Protein AF-A0A9P8L107-F1 (afdb_monomer)

Structure (mmCIF, N/CA/C/O backbone):
data_AF-A0A9P8L107-F1
#
_entry.id   AF-A0A9P8L107-F1
#
loop_
_atom_site.group_PDB
_atom_site.id
_atom_site.type_symbol
_atom_site.label_atom_id
_atom_site.label_alt_id
_atom_site.label_comp_id
_atom_site.label_asym_id
_atom_site.label_entity_id
_atom_site.label_seq_id
_atom_site.pdbx_PDB_ins_code
_atom_site.Cartn_x
_atom_site.Cartn_y
_atom_site.Cartn_z
_atom_site.occupancy
_atom_site.B_iso_or_equiv
_atom_site.auth_seq_id
_atom_site.auth_comp_id
_atom_site.auth_asym_id
_atom_site.auth_atom_id
_atom_site.pdbx_PDB_model_num
ATOM 1 N N . MET A 1 1 ? -15.811 17.823 -4.020 1.00 63.78 1 MET A N 1
ATOM 2 C CA . MET A 1 1 ? -15.691 16.560 -4.788 1.00 63.78 1 MET A CA 1
ATOM 3 C C . MET A 1 1 ? -14.221 16.225 -4.965 1.00 63.78 1 MET A C 1
ATOM 5 O O . MET A 1 1 ? -13.494 17.042 -5.523 1.00 63.78 1 MET A O 1
ATOM 9 N N . LEU A 1 2 ? -13.784 15.058 -4.490 1.00 73.81 2 LEU A N 1
ATOM 10 C CA . LEU A 1 2 ? -12.400 14.607 -4.628 1.00 73.81 2 LEU A CA 1
ATOM 11 C C . LEU A 1 2 ? -12.102 14.307 -6.104 1.00 73.81 2 LEU A C 1
ATOM 13 O O . LEU A 1 2 ? -12.744 13.453 -6.713 1.00 73.81 2 LEU A O 1
ATOM 17 N N . LYS A 1 3 ? -11.160 15.034 -6.712 1.00 85.94 3 LYS A N 1
ATOM 18 C CA . LYS A 1 3 ? -10.782 14.804 -8.112 1.00 85.94 3 LYS A CA 1
ATOM 19 C C . LYS A 1 3 ? -9.874 13.577 -8.183 1.00 85.94 3 LYS A C 1
ATOM 21 O O . LYS A 1 3 ? -8.670 13.696 -7.974 1.00 85.94 3 LYS A O 1
ATOM 26 N N . THR A 1 4 ? -10.424 12.421 -8.556 1.00 87.94 4 THR A N 1
ATOM 27 C CA . THR A 1 4 ? -9.682 11.148 -8.683 1.00 87.94 4 THR A CA 1
ATOM 28 C C . THR A 1 4 ? -8.417 11.276 -9.540 1.00 87.94 4 THR A C 1
ATOM 30 O O . THR A 1 4 ? -7.406 10.651 -9.249 1.00 87.94 4 THR A O 1
ATOM 33 N N . LYS A 1 5 ? -8.428 12.146 -10.563 1.00 89.31 5 LYS A N 1
ATOM 34 C CA . LYS A 1 5 ? -7.249 12.430 -11.402 1.00 89.31 5 LYS A CA 1
ATOM 35 C C . LYS A 1 5 ? -6.078 13.024 -10.611 1.00 89.31 5 LYS A C 1
ATOM 37 O O . LYS A 1 5 ? -4.943 12.611 -10.824 1.00 89.31 5 LYS A O 1
ATOM 42 N N . ASN A 1 6 ? -6.350 13.967 -9.708 1.00 90.00 6 ASN A N 1
ATOM 43 C CA . ASN A 1 6 ? -5.316 14.587 -8.879 1.00 90.00 6 ASN A CA 1
ATOM 44 C C . ASN A 1 6 ? -4.773 13.578 -7.869 1.00 90.00 6 ASN A C 1
ATOM 46 O O . ASN A 1 6 ? -3.565 13.499 -7.681 1.00 90.00 6 ASN A O 1
ATOM 50 N N . LEU A 1 7 ? -5.663 12.765 -7.295 1.00 92.31 7 LEU A N 1
ATOM 51 C CA . LEU A 1 7 ? -5.289 11.728 -6.344 1.00 92.31 7 LEU A CA 1
ATOM 52 C C . LEU A 1 7 ? -4.393 10.667 -6.990 1.00 92.31 7 LEU A C 1
ATOM 54 O O . LEU A 1 7 ? -3.322 10.385 -6.473 1.00 92.31 7 LEU A O 1
ATOM 58 N N . ASN A 1 8 ? -4.770 10.146 -8.161 1.00 93.69 8 ASN A N 1
ATOM 59 C CA . ASN A 1 8 ? -3.932 9.200 -8.900 1.00 93.69 8 ASN A CA 1
ATOM 60 C C . ASN A 1 8 ? -2.570 9.814 -9.246 1.00 93.69 8 ASN A C 1
ATOM 62 O O . ASN A 1 8 ? -1.551 9.181 -8.998 1.00 93.69 8 ASN A O 1
ATOM 66 N N . LYS A 1 9 ? -2.536 11.062 -9.744 1.00 93.19 9 LYS A N 1
ATOM 67 C CA . LYS A 1 9 ? -1.278 11.766 -10.047 1.00 93.19 9 LYS A CA 1
ATOM 68 C C . LYS A 1 9 ? -0.378 11.862 -8.816 1.00 93.19 9 LYS A C 1
ATOM 70 O O . LYS A 1 9 ? 0.821 11.625 -8.920 1.00 93.19 9 LYS A O 1
ATOM 75 N N . LEU A 1 10 ? -0.954 12.191 -7.667 1.00 93.44 10 LEU A N 1
ATOM 76 C CA . LEU A 1 10 ? -0.215 12.309 -6.421 1.00 93.44 10 LEU A CA 1
ATOM 77 C C . LEU A 1 10 ? 0.311 10.964 -5.925 1.00 93.44 10 LEU A C 1
ATOM 79 O O . LEU A 1 10 ? 1.471 10.857 -5.533 1.00 93.44 10 LEU A O 1
ATOM 83 N N . LEU A 1 11 ? -0.519 9.925 -5.982 1.00 95.25 11 LEU A N 1
ATOM 84 C CA . LEU A 1 11 ? -0.097 8.573 -5.647 1.00 95.25 11 LEU A CA 1
ATOM 85 C C . LEU A 1 11 ? 1.048 8.124 -6.566 1.00 95.25 11 LEU A C 1
ATOM 87 O O . LEU A 1 11 ? 2.019 7.554 -6.080 1.00 95.25 11 LEU A O 1
ATOM 91 N N . SER A 1 12 ? 0.988 8.428 -7.869 1.00 94.94 12 SER A N 1
ATOM 92 C CA . SER A 1 12 ? 2.088 8.169 -8.812 1.00 94.94 12 SER A CA 1
ATOM 93 C C . SER A 1 12 ? 3.368 8.916 -8.437 1.00 94.94 12 SER A C 1
ATOM 95 O O . SER A 1 12 ? 4.449 8.341 -8.518 1.00 94.94 12 SER A O 1
ATOM 97 N N . GLN A 1 13 ? 3.267 10.172 -7.993 1.00 94.38 13 GLN A N 1
ATOM 98 C CA . GLN A 1 13 ? 4.424 10.973 -7.571 1.00 94.38 13 GLN A CA 1
ATOM 99 C C . GLN A 1 13 ? 5.110 10.439 -6.308 1.00 94.38 13 GLN A C 1
ATOM 101 O O . GLN A 1 13 ? 6.291 10.698 -6.116 1.00 94.38 13 GLN A O 1
ATOM 106 N N . ASN A 1 14 ? 4.389 9.684 -5.476 1.00 91.38 14 ASN A N 1
ATOM 107 C CA . ASN A 1 14 ? 4.922 9.063 -4.262 1.00 91.38 14 ASN A CA 1
ATOM 108 C C . ASN A 1 14 ? 5.386 7.612 -4.481 1.00 91.38 14 ASN A C 1
ATOM 110 O O . ASN A 1 14 ? 5.703 6.912 -3.522 1.00 91.38 14 ASN A O 1
ATOM 114 N N . THR A 1 15 ? 5.435 7.142 -5.732 1.00 93.69 15 THR A N 1
ATOM 115 C CA . THR A 1 15 ? 6.095 5.867 -6.046 1.00 93.69 15 THR A CA 1
ATOM 116 C C . THR A 1 15 ? 7.603 6.055 -6.135 1.00 93.69 15 THR A C 1
ATOM 118 O O . THR A 1 15 ? 8.102 7.094 -6.566 1.00 93.69 15 THR A O 1
ATOM 121 N N . SER A 1 16 ? 8.344 5.046 -5.697 1.00 92.81 16 SER A N 1
ATOM 122 C CA . SER A 1 16 ? 9.807 5.050 -5.675 1.00 92.81 16 SER A CA 1
ATOM 123 C C . SER A 1 16 ? 10.331 3.635 -5.913 1.00 92.81 16 SER A C 1
ATOM 125 O O . SER A 1 16 ? 9.554 2.685 -5.999 1.00 92.81 16 SER A O 1
ATOM 127 N N . SER A 1 17 ? 11.652 3.449 -5.967 1.00 91.12 17 SER A N 1
ATOM 128 C CA . SER A 1 17 ? 12.258 2.107 -6.011 1.00 91.12 17 SER A CA 1
ATOM 129 C C . SER A 1 17 ? 11.842 1.215 -4.832 1.00 91.12 17 SER A C 1
ATOM 131 O O . SER A 1 17 ? 11.889 -0.007 -4.945 1.00 91.12 17 SER A O 1
ATOM 133 N N . HIS A 1 18 ? 11.414 1.813 -3.715 1.00 91.38 18 HIS A N 1
ATOM 134 C CA . HIS A 1 18 ? 10.934 1.111 -2.522 1.00 91.38 18 HIS A CA 1
ATOM 135 C C . HIS A 1 18 ? 9.405 0.998 -2.461 1.00 91.38 18 HIS A C 1
ATOM 137 O O . HIS A 1 18 ? 8.889 0.205 -1.679 1.00 91.38 18 HIS A O 1
ATOM 143 N N . VAL A 1 19 ? 8.679 1.753 -3.291 1.00 94.44 19 VAL A N 1
ATOM 144 C CA . VAL A 1 19 ? 7.211 1.789 -3.332 1.00 94.44 19 VAL A CA 1
ATOM 145 C C . VAL A 1 19 ? 6.751 1.616 -4.769 1.00 94.44 19 VAL A C 1
ATOM 147 O O . VAL A 1 19 ? 6.622 2.573 -5.530 1.00 94.44 19 VAL A O 1
ATOM 150 N N . THR A 1 20 ? 6.489 0.367 -5.132 1.00 93.69 20 THR A N 1
ATOM 151 C CA . THR A 1 20 ? 6.023 -0.023 -6.469 1.00 93.69 20 THR A CA 1
ATOM 152 C C . THR A 1 20 ? 4.565 0.350 -6.726 1.00 93.69 20 THR A C 1
ATOM 154 O O . THR A 1 20 ? 4.194 0.637 -7.862 1.00 93.69 20 THR A O 1
ATOM 157 N N . SER A 1 21 ? 3.722 0.360 -5.689 1.00 95.12 21 SER A N 1
ATOM 158 C CA . SER A 1 21 ? 2.307 0.708 -5.814 1.00 95.12 21 SER A CA 1
ATOM 159 C C . SER A 1 21 ? 1.788 1.400 -4.559 1.00 95.12 21 SER A C 1
ATOM 161 O O . SER A 1 21 ? 2.209 1.084 -3.450 1.00 95.12 21 SER A O 1
ATOM 163 N N . ALA A 1 22 ? 0.858 2.332 -4.744 1.00 96.38 22 ALA A N 1
ATOM 164 C CA . ALA A 1 22 ? 0.117 3.002 -3.689 1.00 96.38 22 ALA A CA 1
ATOM 165 C C . ALA A 1 22 ? -1.371 2.968 -4.047 1.00 96.38 22 ALA A C 1
ATOM 167 O O . ALA A 1 22 ? -1.753 3.293 -5.174 1.00 96.38 22 ALA A O 1
ATOM 168 N N . ILE A 1 23 ? -2.208 2.541 -3.108 1.00 96.69 23 ILE A N 1
ATOM 169 C CA . ILE A 1 23 ? -3.627 2.266 -3.325 1.00 96.69 23 ILE A CA 1
ATOM 170 C C . ILE A 1 23 ? -4.423 2.894 -2.186 1.00 96.69 23 ILE A C 1
ATOM 172 O O . ILE A 1 23 ? -4.083 2.709 -1.022 1.00 96.69 23 ILE A O 1
ATOM 176 N N . ILE A 1 24 ? -5.498 3.607 -2.513 1.00 96.81 24 ILE A N 1
ATOM 177 C CA . ILE A 1 24 ? -6.455 4.122 -1.530 1.00 96.81 24 ILE A CA 1
ATOM 178 C C . ILE A 1 24 ? -7.765 3.360 -1.676 1.00 96.81 24 ILE A C 1
ATOM 180 O O . ILE A 1 24 ? -8.284 3.211 -2.788 1.00 96.81 24 ILE A O 1
ATOM 184 N N . PHE A 1 25 ? -8.306 2.898 -0.554 1.00 97.00 25 PHE A N 1
ATOM 185 C CA . PHE A 1 25 ? -9.499 2.063 -0.523 1.00 97.00 25 PHE A CA 1
ATOM 186 C C . PHE A 1 25 ? -10.281 2.198 0.784 1.00 97.00 25 PHE A C 1
ATOM 188 O O . PHE A 1 25 ? -9.807 2.782 1.759 1.00 97.00 25 PHE A O 1
ATOM 195 N N . THR A 1 26 ? -11.507 1.684 0.793 1.00 97.19 26 THR A N 1
ATOM 196 C CA . THR A 1 26 ? -12.347 1.610 1.994 1.00 97.19 26 THR A CA 1
ATOM 197 C C . THR A 1 26 ? -12.086 0.316 2.773 1.00 97.19 26 THR A C 1
ATOM 199 O O . THR A 1 26 ? -11.698 -0.687 2.175 1.00 97.19 26 THR A O 1
ATOM 202 N N . PRO A 1 27 ? -12.402 0.263 4.080 1.00 96.06 27 PRO A N 1
ATOM 203 C CA . PRO A 1 27 ? -12.394 -0.988 4.845 1.00 96.06 27 PRO A CA 1
ATOM 204 C C . PRO A 1 27 ? -13.298 -2.094 4.271 1.00 96.06 27 PRO A C 1
ATOM 206 O O . PRO A 1 27 ? -13.081 -3.261 4.554 1.00 96.06 27 PRO A O 1
ATOM 209 N N . SER A 1 28 ? -14.286 -1.753 3.434 1.00 96.06 28 SER A N 1
ATOM 210 C CA . SER A 1 28 ? -15.110 -2.731 2.706 1.00 96.06 28 SER A CA 1
ATOM 211 C C . SER A 1 28 ? -14.434 -3.318 1.457 1.00 96.06 28 SER A C 1
ATOM 213 O O . SER A 1 28 ? -15.021 -4.153 0.775 1.00 96.06 28 SER A O 1
ATOM 215 N N . GLY A 1 29 ? -13.218 -2.877 1.122 1.00 96.12 29 GLY A N 1
ATOM 216 C CA . GLY A 1 29 ? -12.485 -3.335 -0.057 1.00 96.12 29 GLY A CA 1
ATOM 217 C C . GLY A 1 29 ? -12.822 -2.586 -1.350 1.00 96.12 29 GLY A C 1
ATOM 218 O O . GLY A 1 29 ? -12.427 -3.030 -2.430 1.00 96.12 29 GLY A O 1
ATOM 219 N N . SER A 1 30 ? -13.519 -1.448 -1.282 1.00 95.75 30 SER A N 1
ATOM 220 C CA . SER A 1 30 ? -13.794 -0.622 -2.462 1.00 95.75 30 SER A CA 1
ATOM 221 C C . SER A 1 30 ? -12.579 0.229 -2.822 1.00 95.75 30 SER A C 1
ATOM 223 O O . SER A 1 30 ? -12.132 1.068 -2.041 1.00 95.75 30 SER A O 1
ATOM 225 N N . LEU A 1 31 ? -12.063 0.037 -4.036 1.00 95.62 31 LEU A N 1
ATOM 226 C CA . LEU A 1 31 ? -10.942 0.799 -4.587 1.00 95.62 31 LEU A CA 1
ATOM 227 C C . LEU A 1 31 ? -11.359 2.237 -4.938 1.00 95.62 31 LEU A C 1
ATOM 229 O O . LEU A 1 31 ? -12.316 2.437 -5.686 1.00 95.62 31 LEU A O 1
ATOM 233 N N . ILE A 1 32 ? -10.599 3.227 -4.462 1.00 94.88 32 ILE A N 1
ATOM 234 C CA . ILE A 1 32 ? -10.846 4.658 -4.712 1.00 94.88 32 ILE A CA 1
ATOM 235 C C . ILE A 1 32 ? -9.830 5.232 -5.703 1.00 94.88 32 ILE A C 1
ATOM 237 O O . ILE A 1 32 ? -10.212 5.930 -6.643 1.00 94.88 32 ILE A O 1
ATOM 241 N N . ALA A 1 33 ? -8.541 4.953 -5.497 1.00 95.19 33 ALA A N 1
ATOM 242 C CA . ALA A 1 33 ? -7.455 5.462 -6.334 1.00 95.19 33 ALA A CA 1
ATOM 243 C C . ALA A 1 33 ? -6.221 4.554 -6.283 1.00 95.19 33 ALA A C 1
ATOM 245 O O . ALA A 1 33 ? -6.038 3.796 -5.330 1.00 95.19 33 ALA A O 1
ATOM 246 N N . SER A 1 34 ? -5.373 4.638 -7.308 1.00 95.88 34 SER A N 1
ATOM 247 C CA . SER A 1 34 ? -4.123 3.879 -7.395 1.00 95.88 34 SER A CA 1
ATOM 248 C C . SER A 1 34 ? -3.046 4.657 -8.158 1.00 95.88 34 SER A C 1
ATOM 250 O O . SER A 1 34 ? -3.348 5.381 -9.107 1.00 95.88 34 SER A O 1
ATOM 252 N N . SER A 1 35 ? -1.786 4.505 -7.745 1.00 93.81 35 SER A N 1
ATOM 253 C CA . SER A 1 35 ? -0.623 5.169 -8.343 1.00 93.81 35 SER A CA 1
ATOM 254 C C . SER A 1 35 ? -0.205 4.634 -9.710 1.00 93.81 35 SER A C 1
ATOM 256 O O . SER A 1 35 ? 0.511 5.334 -10.429 1.00 93.81 35 SER A O 1
ATOM 258 N N . HIS A 1 36 ? -0.562 3.398 -10.067 1.00 80.31 36 HIS A N 1
ATOM 259 C CA . HIS A 1 36 ? 0.071 2.710 -11.191 1.00 80.31 36 HIS A CA 1
ATOM 260 C C . HIS A 1 36 ? -0.933 1.941 -12.056 1.00 80.31 36 HIS A C 1
ATOM 262 O O . HIS A 1 36 ? -1.841 1.290 -11.549 1.00 80.31 36 HIS A O 1
ATOM 268 N N . SER A 1 37 ? -0.738 2.011 -13.376 1.00 54.50 37 SER A N 1
ATOM 269 C CA . SER A 1 37 ? -1.538 1.318 -14.393 1.00 54.50 37 SER A CA 1
ATOM 270 C C . SER A 1 37 ? -0.621 0.521 -15.324 1.00 54.50 37 SER A C 1
ATOM 272 O O . SER A 1 37 ? -0.254 1.004 -16.395 1.00 54.50 37 SER A O 1
ATOM 274 N N . PRO A 1 38 ? -0.241 -0.699 -14.918 1.00 59.09 38 PRO A N 1
ATOM 275 C CA . PRO A 1 38 ? -0.420 -1.813 -15.849 1.00 59.09 38 PRO A CA 1
ATOM 276 C C . PRO A 1 38 ? -1.100 -3.037 -15.218 1.00 59.09 38 PRO A C 1
ATOM 278 O O . PRO A 1 38 ? -1.372 -4.008 -15.921 1.00 59.09 38 PRO A O 1
ATOM 281 N N . SER A 1 39 ? -1.394 -3.027 -13.914 1.00 72.50 39 SER A N 1
ATOM 282 C CA . SER A 1 39 ? -2.169 -4.106 -13.305 1.00 72.50 39 SER A CA 1
ATOM 283 C C . SER A 1 39 ? -3.609 -4.047 -13.806 1.00 72.50 39 SER A C 1
ATOM 285 O O . SER A 1 39 ? -4.225 -2.984 -13.902 1.00 72.50 39 SER A O 1
ATOM 287 N N . SER A 1 40 ? -4.160 -5.210 -14.157 1.00 87.50 40 SER A N 1
ATOM 288 C CA . SER A 1 40 ? -5.560 -5.270 -14.561 1.00 87.50 40 SER A CA 1
ATOM 289 C C . SER A 1 40 ? -6.437 -4.730 -13.417 1.00 87.50 40 SER A C 1
ATOM 291 O O . SER A 1 40 ? -6.161 -5.028 -12.248 1.00 87.50 40 SER A O 1
ATOM 293 N N . PRO A 1 41 ? -7.524 -3.988 -13.699 1.00 88.94 41 PRO A N 1
ATOM 294 C CA . PRO A 1 41 ? -8.447 -3.529 -12.659 1.00 88.94 41 PRO A CA 1
ATOM 295 C C . PRO A 1 41 ? -8.961 -4.667 -11.765 1.00 88.94 41 PRO A C 1
ATOM 297 O O . PRO A 1 41 ? -9.261 -4.454 -10.593 1.00 88.94 41 PRO A O 1
ATOM 300 N N . LYS A 1 42 ? -9.031 -5.892 -12.307 1.00 92.69 42 LYS A N 1
ATOM 301 C CA . LYS A 1 42 ? -9.368 -7.109 -11.564 1.00 92.69 42 LYS A CA 1
ATOM 302 C C . LYS A 1 42 ? -8.327 -7.414 -10.483 1.00 92.69 42 LYS A C 1
ATOM 304 O O . LYS A 1 42 ? -8.705 -7.614 -9.337 1.00 92.69 42 LYS A O 1
ATOM 309 N N . THR A 1 43 ? -7.041 -7.387 -10.831 1.00 90.56 43 THR A N 1
ATOM 310 C CA . THR A 1 43 ? -5.935 -7.606 -9.888 1.00 90.56 43 THR A CA 1
ATOM 311 C C . THR A 1 43 ? -5.942 -6.570 -8.769 1.00 90.56 43 THR A C 1
ATOM 313 O O . THR A 1 43 ? -5.837 -6.949 -7.606 1.00 90.56 43 THR A O 1
ATOM 316 N N . LEU A 1 44 ? -6.120 -5.284 -9.100 1.00 92.31 44 LEU A N 1
ATOM 317 C CA . LEU A 1 44 ? -6.179 -4.219 -8.092 1.00 92.31 44 LEU A CA 1
ATOM 318 C C . LEU A 1 44 ? -7.332 -4.437 -7.117 1.00 92.31 44 LEU A C 1
ATOM 320 O O . LEU A 1 44 ? -7.119 -4.390 -5.914 1.00 92.31 44 LEU A O 1
ATOM 324 N N . ARG A 1 45 ? -8.532 -4.753 -7.617 1.00 93.69 45 ARG A N 1
ATOM 325 C CA . ARG A 1 45 ? -9.679 -5.067 -6.752 1.00 93.69 45 ARG A CA 1
ATOM 326 C C . ARG A 1 45 ? -9.389 -6.256 -5.843 1.00 93.69 45 ARG A C 1
ATOM 328 O O . ARG A 1 45 ? -9.640 -6.156 -4.652 1.00 93.69 45 ARG A O 1
ATOM 335 N N . THR A 1 46 ? -8.809 -7.337 -6.367 1.00 94.31 46 THR A N 1
ATOM 336 C CA . THR A 1 46 ? -8.419 -8.496 -5.549 1.00 94.31 46 THR A CA 1
ATOM 337 C C . THR A 1 46 ? -7.421 -8.110 -4.455 1.00 94.31 46 THR A C 1
ATOM 339 O O . THR A 1 46 ? -7.611 -8.497 -3.305 1.00 94.31 46 THR A O 1
ATOM 342 N N . GLN A 1 47 ? -6.395 -7.317 -4.780 1.00 92.62 47 GLN A N 1
ATOM 343 C CA . GLN A 1 47 ? -5.426 -6.819 -3.797 1.00 92.62 47 GLN A CA 1
ATOM 344 C C . GLN A 1 47 ? -6.097 -5.939 -2.740 1.00 92.62 47 GLN A C 1
ATOM 346 O O . GLN A 1 47 ? -5.827 -6.090 -1.553 1.00 92.62 47 GLN A O 1
ATOM 351 N N . THR A 1 48 ? -7.005 -5.059 -3.158 1.00 95.56 48 THR A N 1
ATOM 352 C CA . THR A 1 48 ? -7.770 -4.194 -2.263 1.00 95.56 48 THR A CA 1
ATOM 353 C C . THR A 1 48 ? -8.665 -4.992 -1.317 1.00 95.56 48 THR A C 1
ATOM 355 O O . THR A 1 48 ? -8.648 -4.737 -0.116 1.00 95.56 48 THR A O 1
ATOM 358 N N . THR A 1 49 ? -9.410 -5.977 -1.823 1.00 96.62 49 THR A N 1
ATOM 359 C CA . THR A 1 49 ? -10.242 -6.862 -0.996 1.00 96.62 49 THR A CA 1
ATOM 360 C C . THR A 1 49 ? -9.391 -7.642 0.002 1.00 96.62 49 THR A C 1
ATOM 362 O O . THR A 1 49 ? -9.742 -7.724 1.174 1.00 96.62 49 THR A O 1
ATOM 365 N N . LEU A 1 50 ? -8.246 -8.174 -0.435 1.00 95.88 50 LEU A N 1
ATOM 366 C CA . LEU A 1 50 ? -7.331 -8.891 0.450 1.00 95.88 50 LEU A CA 1
ATOM 367 C C . LEU A 1 50 ? -6.782 -7.978 1.556 1.00 95.88 50 LEU A C 1
ATOM 369 O O . LEU A 1 50 ? -6.844 -8.338 2.729 1.00 95.88 50 LEU A O 1
ATOM 373 N N . ALA A 1 51 ? -6.291 -6.790 1.198 1.00 96.44 51 ALA A N 1
ATOM 374 C CA . ALA A 1 51 ? -5.766 -5.817 2.153 1.00 96.44 51 ALA A CA 1
ATOM 375 C C . ALA A 1 51 ? -6.839 -5.363 3.158 1.00 96.44 51 ALA A C 1
ATOM 377 O O . ALA A 1 51 ? -6.560 -5.265 4.351 1.00 96.44 51 ALA A O 1
ATOM 378 N N . ALA A 1 52 ? -8.073 -5.147 2.693 1.00 97.25 52 ALA A N 1
ATOM 379 C CA . ALA A 1 52 ? -9.213 -4.812 3.541 1.00 97.25 52 ALA A CA 1
ATOM 380 C C . ALA A 1 52 ? -9.542 -5.930 4.536 1.00 97.25 52 ALA A C 1
ATOM 382 O O . ALA A 1 52 ? -9.666 -5.665 5.728 1.00 97.25 52 ALA A O 1
ATOM 383 N N . ASN A 1 53 ? -9.595 -7.182 4.076 1.00 97.31 53 ASN A N 1
ATOM 384 C CA . ASN A 1 53 ? -9.856 -8.329 4.945 1.00 97.31 53 ASN A CA 1
ATOM 385 C C . ASN A 1 53 ? -8.785 -8.477 6.031 1.00 97.31 53 ASN A C 1
ATOM 387 O O . ASN A 1 53 ? -9.120 -8.691 7.195 1.00 97.31 53 ASN A O 1
ATOM 391 N N . ILE A 1 54 ? -7.508 -8.323 5.663 1.00 96.19 54 ILE A N 1
ATOM 392 C CA . ILE A 1 54 ? -6.402 -8.361 6.625 1.00 96.19 54 ILE A CA 1
ATOM 393 C C . ILE A 1 54 ? -6.571 -7.237 7.650 1.00 96.19 54 ILE A C 1
ATOM 395 O O . ILE A 1 54 ? -6.565 -7.496 8.850 1.00 96.19 54 ILE A O 1
ATOM 399 N N . TRP A 1 55 ? -6.783 -6.002 7.192 1.00 96.19 55 TRP A N 1
ATOM 400 C CA . TRP A 1 55 ? -6.995 -4.864 8.081 1.00 96.19 55 TRP A CA 1
ATOM 401 C C . TRP A 1 55 ? -8.147 -5.100 9.063 1.00 96.19 55 TRP A C 1
ATOM 403 O O . TRP A 1 55 ? -7.976 -4.912 10.264 1.00 96.19 55 TRP A O 1
ATOM 413 N N . CYS A 1 56 ? -9.302 -5.554 8.573 1.00 95.31 56 CYS A N 1
ATOM 414 C CA . CYS A 1 56 ? -10.471 -5.834 9.401 1.00 95.31 56 CYS A CA 1
ATOM 415 C C . CYS A 1 56 ? -10.206 -6.931 10.437 1.00 95.31 56 CYS A C 1
ATOM 417 O O . CYS A 1 56 ? -10.636 -6.783 11.579 1.00 95.31 56 CYS A O 1
ATOM 419 N N . ALA A 1 57 ? -9.469 -7.988 10.083 1.00 94.62 57 ALA A N 1
ATOM 420 C CA . ALA A 1 57 ? -9.101 -9.038 11.031 1.00 94.62 57 ALA A CA 1
ATOM 421 C C . ALA A 1 57 ? -8.243 -8.488 12.185 1.00 94.62 57 ALA A C 1
ATOM 423 O O . ALA A 1 57 ? -8.516 -8.769 13.354 1.00 94.62 57 ALA A O 1
ATOM 424 N N . TYR A 1 58 ? -7.254 -7.644 11.877 1.00 93.12 58 TYR A N 1
ATOM 425 C CA . TYR A 1 58 ? -6.415 -7.011 12.899 1.00 93.12 58 TYR A CA 1
ATOM 426 C C . TYR A 1 58 ? -7.170 -5.951 13.705 1.00 93.12 58 TYR A C 1
ATOM 428 O O . TYR A 1 58 ? -7.007 -5.882 14.918 1.00 93.12 58 TYR A O 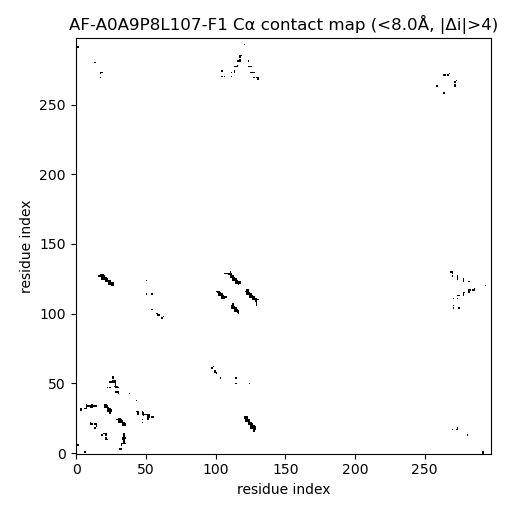1
ATOM 436 N N . ALA A 1 59 ? -8.030 -5.162 13.063 1.00 91.56 59 ALA A N 1
ATOM 437 C CA . ALA A 1 59 ? -8.822 -4.138 13.737 1.00 91.56 59 ALA A CA 1
ATOM 438 C C . ALA A 1 59 ? -9.894 -4.720 14.670 1.00 91.56 59 ALA A C 1
ATOM 440 O O . ALA A 1 59 ? -10.250 -4.081 15.657 1.00 91.56 59 ALA A O 1
ATOM 441 N N . ALA A 1 60 ? -10.397 -5.921 14.372 1.00 90.56 60 ALA A N 1
ATOM 442 C CA . ALA A 1 60 ? -11.345 -6.637 15.222 1.00 90.56 60 ALA A CA 1
ATOM 443 C C . ALA A 1 60 ? -10.670 -7.406 16.368 1.00 90.56 60 ALA A C 1
ATOM 445 O O . ALA A 1 60 ? -11.351 -7.793 17.316 1.00 90.56 60 ALA A O 1
ATOM 446 N N . THR A 1 61 ? -9.357 -7.644 16.292 1.00 89.94 61 THR A N 1
ATOM 447 C CA . THR A 1 61 ? -8.631 -8.383 17.328 1.00 89.94 61 THR A CA 1
ATOM 448 C C . THR A 1 61 ? -8.415 -7.466 18.532 1.00 89.94 61 THR A C 1
ATOM 450 O O . THR A 1 61 ? -7.685 -6.480 18.413 1.00 89.94 61 THR A O 1
ATOM 453 N N . PRO A 1 62 ? -9.013 -7.755 19.705 1.00 81.25 62 PRO A N 1
ATOM 454 C CA . PRO A 1 62 ? -8.751 -6.977 20.903 1.00 81.25 62 PRO A CA 1
ATOM 455 C C . PRO A 1 62 ? -7.267 -7.113 21.232 1.00 81.25 62 PRO A C 1
ATOM 457 O O . PRO A 1 62 ? -6.778 -8.226 21.440 1.00 81.25 62 PRO A O 1
ATOM 460 N N . LEU A 1 63 ? -6.543 -5.993 21.262 1.00 78.56 63 LEU A N 1
ATOM 461 C CA . LEU A 1 63 ? -5.176 -5.996 21.767 1.00 78.56 63 LEU A CA 1
ATOM 462 C C . LEU A 1 63 ? -5.211 -6.585 23.184 1.00 78.56 63 LEU A C 1
ATOM 464 O O . LEU A 1 63 ? -6.037 -6.137 23.989 1.00 78.56 63 LEU A O 1
ATOM 468 N N . PRO A 1 64 ? -4.370 -7.592 23.493 1.00 78.38 64 PRO A N 1
ATOM 469 C CA . PRO A 1 64 ? -4.263 -8.113 24.844 1.00 78.38 64 PRO A CA 1
ATOM 470 C C . PRO A 1 64 ? -4.029 -6.926 25.765 1.00 78.38 64 PRO A C 1
ATOM 472 O O . PRO A 1 64 ? -3.047 -6.197 25.597 1.00 78.38 64 PRO A O 1
ATOM 475 N N . LEU A 1 65 ? -4.969 -6.682 26.680 1.00 80.25 65 LEU A N 1
ATOM 476 C CA . LEU A 1 65 ? -4.797 -5.617 27.652 1.00 80.25 65 LEU A CA 1
ATOM 477 C C . LEU A 1 65 ? -3.457 -5.870 28.348 1.00 80.25 65 LEU A C 1
ATOM 479 O O . LEU A 1 65 ? -3.186 -7.023 28.713 1.00 80.25 65 LEU A O 1
ATOM 483 N N . PRO A 1 66 ? -2.602 -4.842 28.504 1.00 81.25 66 PRO A N 1
ATOM 484 C CA . PRO A 1 66 ? -1.398 -5.009 29.295 1.00 81.25 66 PRO A CA 1
ATOM 485 C C . PRO A 1 66 ? -1.815 -5.590 30.650 1.00 81.25 66 PRO A C 1
ATOM 487 O O . PRO A 1 66 ? -2.876 -5.202 31.164 1.00 81.25 66 PRO A O 1
ATOM 490 N N . PRO A 1 67 ? -1.043 -6.545 31.205 1.00 85.31 67 PRO A N 1
ATOM 491 C CA . PRO A 1 67 ? -1.358 -7.089 32.514 1.00 85.31 67 PRO A CA 1
ATOM 492 C C . PRO A 1 67 ? -1.576 -5.914 33.474 1.00 85.31 67 PRO A C 1
ATOM 494 O O . PRO A 1 67 ? -0.850 -4.915 33.370 1.00 85.31 67 PRO A O 1
ATOM 497 N N . PRO A 1 68 ? -2.602 -5.980 34.343 1.00 86.31 68 PRO A N 1
ATOM 498 C CA . PRO A 1 68 ? -2.860 -4.903 35.282 1.00 86.31 68 PRO A CA 1
ATOM 499 C C . PRO A 1 68 ? -1.551 -4.578 36.010 1.00 86.31 68 PRO A C 1
ATOM 501 O O . PRO A 1 68 ? -0.811 -5.511 36.349 1.00 86.31 68 PRO A O 1
ATOM 504 N N . PRO A 1 69 ? -1.219 -3.286 36.196 1.00 86.12 69 PRO A N 1
ATOM 505 C CA . PRO A 1 69 ? -0.005 -2.923 36.907 1.00 86.12 69 PRO A CA 1
ATOM 506 C C . PRO A 1 69 ? -0.003 -3.647 38.259 1.00 86.12 69 PRO A C 1
ATOM 508 O O . PRO A 1 69 ? -1.076 -3.788 38.863 1.00 86.12 69 PRO A O 1
ATOM 511 N N . PRO A 1 70 ? 1.157 -4.145 38.727 1.00 88.62 70 PRO A N 1
ATOM 512 C CA . PRO A 1 70 ? 1.227 -4.764 40.041 1.00 88.62 70 PRO A CA 1
ATOM 513 C C . PRO A 1 70 ? 0.639 -3.785 41.067 1.00 88.62 70 PRO A C 1
ATOM 515 O O . PRO A 1 70 ? 0.874 -2.579 40.935 1.00 88.62 70 PRO A O 1
ATOM 518 N N . PRO A 1 71 ? -0.156 -4.261 42.044 1.00 87.38 71 PRO A N 1
ATOM 519 C CA . PRO A 1 71 ? -0.734 -3.386 43.052 1.00 87.38 71 PRO A CA 1
ATOM 520 C C . PRO A 1 71 ? 0.405 -2.600 43.698 1.00 87.38 71 PRO A C 1
ATOM 522 O O . PRO A 1 71 ? 1.324 -3.198 44.261 1.00 87.38 71 PRO A O 1
ATOM 525 N N . SER A 1 72 ? 0.381 -1.271 43.560 1.00 87.75 72 SER A N 1
ATOM 526 C CA . SER A 1 72 ? 1.363 -0.415 44.217 1.00 87.75 72 SER A CA 1
ATOM 527 C C . SER A 1 72 ? 1.350 -0.761 45.706 1.00 87.75 72 SER A C 1
ATOM 529 O O . SER A 1 72 ? 0.255 -0.838 46.277 1.00 87.75 72 SER A O 1
ATOM 531 N N . PRO A 1 73 ? 2.511 -1.016 46.341 1.00 81.00 73 PRO A N 1
ATOM 532 C CA . PRO A 1 73 ? 2.544 -1.286 47.768 1.00 81.00 73 PRO A CA 1
ATOM 533 C C . PRO A 1 73 ? 1.849 -0.121 48.464 1.00 81.00 73 PRO A C 1
ATOM 535 O O . PRO A 1 73 ? 2.213 1.035 48.249 1.00 81.00 73 PRO A O 1
ATOM 538 N N . LEU A 1 74 ? 0.799 -0.433 49.227 1.00 74.75 74 LEU A N 1
ATOM 539 C CA . LEU A 1 74 ? 0.098 0.528 50.065 1.00 74.75 74 LEU A CA 1
ATOM 540 C C . LEU A 1 74 ? 1.150 1.161 50.974 1.00 74.75 74 LEU A C 1
ATOM 542 O O . LEU A 1 74 ? 1.595 0.539 51.936 1.00 74.75 74 LEU A O 1
ATOM 546 N N . SER A 1 75 ? 1.591 2.372 50.640 1.00 71.56 75 SER A N 1
ATOM 547 C CA . SER A 1 75 ? 2.365 3.192 51.556 1.00 71.56 75 SER A CA 1
ATOM 548 C C . SER A 1 75 ? 1.430 3.529 52.707 1.00 71.56 75 SER A C 1
ATOM 550 O O . SER A 1 75 ? 0.618 4.446 52.621 1.00 71.56 75 SER A O 1
ATOM 552 N N . SER A 1 76 ? 1.500 2.725 53.763 1.00 64.44 76 SER A N 1
ATOM 553 C CA . SER A 1 76 ? 0.922 3.020 55.064 1.00 64.44 76 SER A CA 1
ATOM 554 C C . SER A 1 76 ? 1.629 4.256 55.619 1.00 64.44 76 SER A C 1
ATOM 556 O O . SER A 1 76 ? 2.616 4.147 56.343 1.00 64.44 76 SER A O 1
ATOM 558 N N . SER A 1 77 ? 1.161 5.430 55.205 1.00 64.38 77 SER A N 1
ATOM 559 C CA . SER A 1 77 ? 1.452 6.700 55.858 1.00 64.38 77 SER A CA 1
ATOM 560 C C . SER A 1 77 ? 0.607 6.740 57.126 1.00 64.38 77 SER A C 1
ATOM 562 O O . SER A 1 77 ? -0.592 7.001 57.067 1.00 64.38 77 SER A O 1
ATOM 564 N N . LEU A 1 78 ? 1.221 6.374 58.248 1.00 72.06 78 LEU A N 1
ATOM 565 C CA . LEU A 1 78 ? 0.750 6.743 59.579 1.00 72.06 78 LEU A CA 1
ATOM 566 C C . LEU A 1 78 ? 1.169 8.200 59.828 1.00 72.06 78 LEU A C 1
ATOM 568 O O . LEU A 1 78 ? 2.307 8.550 59.519 1.00 72.06 78 LEU A O 1
ATOM 572 N N . ASP A 1 79 ? 0.226 8.980 60.371 1.00 57.88 79 ASP A N 1
ATOM 573 C CA . ASP A 1 79 ? 0.339 10.374 60.843 1.00 57.88 79 ASP A CA 1
ATOM 574 C C . ASP A 1 79 ? 0.465 11.426 59.706 1.00 57.88 79 ASP A C 1
ATOM 576 O O . ASP A 1 79 ? 1.084 11.184 58.677 1.00 57.88 79 ASP A O 1
ATOM 580 N N . ASP A 1 80 ? -0.151 12.609 59.715 1.00 52.97 80 ASP A N 1
ATOM 581 C CA . ASP A 1 80 ? -0.666 13.466 60.783 1.00 52.97 80 ASP A CA 1
ATOM 582 C C . ASP A 1 80 ? -1.780 14.395 60.214 1.00 52.97 80 ASP A C 1
ATOM 584 O O . ASP A 1 80 ? -2.143 14.330 59.037 1.00 52.97 80 ASP A O 1
ATOM 588 N N . ASP A 1 81 ? -2.346 15.230 61.071 1.00 52.97 81 ASP A N 1
ATOM 589 C CA . ASP A 1 81 ? -3.702 15.765 61.091 1.00 52.97 81 ASP A CA 1
ATOM 590 C C . ASP A 1 81 ? -4.002 16.989 60.177 1.00 52.97 81 ASP A C 1
ATOM 592 O O . ASP A 1 81 ? -3.125 17.737 59.752 1.00 52.97 81 ASP A O 1
ATOM 596 N N . HIS A 1 82 ? -5.307 17.228 59.972 1.00 60.06 82 HIS A N 1
ATOM 597 C CA . HIS A 1 82 ? -5.978 18.496 59.610 1.00 60.06 82 HIS A CA 1
ATOM 598 C C . HIS A 1 82 ? -5.632 19.259 58.296 1.00 60.06 82 HIS A C 1
ATOM 600 O O . HIS A 1 82 ? -4.775 20.133 58.266 1.00 60.06 82 HIS A O 1
ATOM 606 N N . HIS A 1 83 ? -6.483 19.138 57.258 1.00 52.12 83 HIS A N 1
ATOM 607 C CA . HIS A 1 83 ? -7.450 20.194 56.877 1.00 52.12 83 HIS A CA 1
ATOM 608 C C . HIS A 1 83 ? -8.305 19.863 55.633 1.00 52.12 83 HIS A C 1
ATOM 610 O O . HIS A 1 83 ? -7.846 19.548 54.542 1.00 52.12 83 HIS A O 1
ATOM 616 N N . ASN A 1 84 ? -9.606 20.020 55.863 1.00 64.44 84 ASN A N 1
ATOM 617 C CA . ASN A 1 84 ? -10.754 20.055 54.969 1.00 64.44 84 ASN A CA 1
ATOM 618 C C . ASN A 1 84 ? -10.574 20.980 53.748 1.00 64.44 84 ASN A C 1
ATOM 620 O O . ASN A 1 84 ? -10.581 22.192 53.936 1.00 64.44 84 ASN A O 1
ATOM 624 N N . HIS A 1 85 ? -10.568 20.446 52.517 1.00 49.34 85 HIS A N 1
ATOM 625 C CA . HIS A 1 85 ? -11.119 21.152 51.350 1.00 49.34 85 HIS A CA 1
ATOM 626 C C . HIS A 1 85 ? -11.806 20.206 50.353 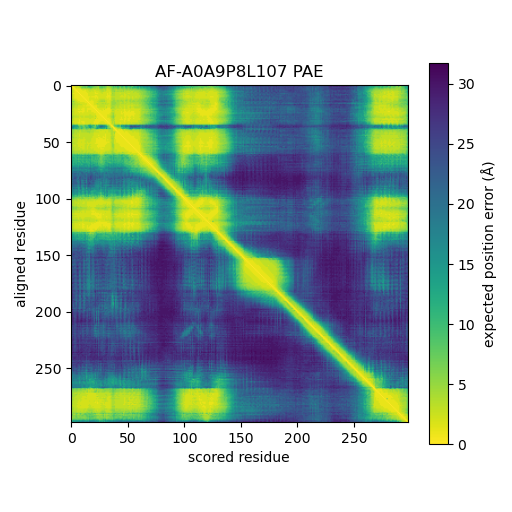1.00 49.34 85 HIS A C 1
ATOM 628 O O . HIS A 1 85 ? -11.222 19.328 49.725 1.00 49.34 85 HIS A O 1
ATOM 634 N N . ASN A 1 86 ? -13.108 20.444 50.259 1.00 59.34 86 ASN A N 1
ATOM 635 C CA . ASN A 1 86 ? -14.123 19.816 49.441 1.00 59.34 86 ASN A CA 1
ATOM 636 C C . ASN A 1 86 ? -13.955 20.216 47.962 1.00 59.34 86 ASN A C 1
ATOM 638 O O . ASN A 1 86 ? -14.418 21.282 47.564 1.00 59.34 86 ASN A O 1
ATOM 642 N N . HIS A 1 87 ? -13.320 19.376 47.138 1.00 50.97 87 HIS A N 1
ATOM 643 C CA . HIS A 1 87 ? -13.333 19.541 45.681 1.00 50.97 87 HIS A CA 1
ATOM 644 C C . HIS A 1 87 ? -13.626 18.221 44.949 1.00 50.97 87 HIS A C 1
ATOM 646 O O . HIS A 1 87 ? -12.747 17.430 44.638 1.00 50.97 87 HIS A O 1
ATOM 652 N N . ASN A 1 88 ? -14.914 18.061 44.637 1.00 44.31 88 ASN A N 1
ATOM 653 C CA . ASN A 1 88 ? -15.436 17.648 43.332 1.00 44.31 88 ASN A CA 1
ATOM 654 C C . ASN A 1 88 ? -14.978 16.280 42.778 1.00 44.31 88 ASN A C 1
ATOM 656 O O . ASN A 1 88 ? -14.218 16.189 41.813 1.00 44.31 88 ASN A O 1
ATOM 660 N N . LEU A 1 89 ? -15.545 15.208 43.345 1.00 56.62 89 LEU A N 1
ATOM 661 C CA . LEU A 1 89 ? -15.592 13.880 42.732 1.00 56.62 89 LEU A CA 1
ATOM 662 C C . LEU A 1 89 ? -16.543 13.883 41.525 1.00 56.62 89 LEU A C 1
ATOM 664 O O . LEU A 1 89 ? -17.721 13.557 41.647 1.00 56.62 89 LEU A O 1
ATOM 668 N N . ASN A 1 90 ? -16.032 14.220 40.344 1.00 45.28 90 ASN A N 1
ATOM 669 C CA . ASN A 1 90 ? -16.676 13.816 39.095 1.00 45.28 90 ASN A CA 1
ATOM 670 C C . ASN A 1 90 ? -15.629 13.584 37.998 1.00 45.28 90 ASN A C 1
ATOM 672 O O . ASN A 1 90 ? -15.635 14.205 36.936 1.00 45.28 90 ASN A O 1
ATOM 676 N N . HIS A 1 91 ? -14.676 12.688 38.268 1.00 48.88 91 HIS A N 1
ATOM 677 C CA . HIS A 1 91 ? -13.834 12.121 37.219 1.00 48.88 91 HIS A CA 1
ATOM 678 C C . HIS A 1 91 ? -14.653 11.104 36.430 1.00 48.88 91 HIS A C 1
ATOM 680 O O . HIS A 1 91 ? -14.670 9.909 36.709 1.00 48.88 91 HIS A O 1
ATOM 686 N N . HIS A 1 92 ? -15.371 11.641 35.446 1.00 53.34 92 HIS A N 1
ATOM 687 C CA . HIS A 1 92 ? -16.003 10.919 34.358 1.00 53.34 92 HIS A CA 1
ATOM 688 C C . HIS A 1 92 ? -14.960 9.987 33.725 1.00 53.34 92 HIS A C 1
ATOM 690 O O . HIS A 1 92 ? -14.069 10.431 32.999 1.00 53.34 92 HIS A O 1
ATOM 696 N N . HIS A 1 93 ? -15.027 8.695 34.053 1.00 49.12 93 HIS A N 1
ATOM 697 C CA . HIS A 1 93 ? -14.242 7.659 33.399 1.00 49.12 93 HIS A CA 1
ATOM 698 C C . HIS A 1 93 ? -14.680 7.590 31.937 1.00 49.12 93 HIS A C 1
ATOM 700 O O . HIS A 1 93 ? -15.621 6.882 31.589 1.00 49.12 93 HIS A O 1
ATOM 706 N N . GLN A 1 94 ? -14.010 8.371 31.088 1.00 54.44 94 GLN A N 1
ATOM 707 C CA . GLN A 1 94 ? -14.161 8.289 29.647 1.00 54.44 94 GLN A CA 1
ATOM 708 C C . GLN A 1 94 ? -13.863 6.835 29.255 1.00 54.44 94 GLN A C 1
ATOM 710 O O . GLN A 1 94 ? -12.765 6.346 29.553 1.00 54.44 94 GLN A O 1
ATOM 715 N N . PRO A 1 95 ? -14.830 6.107 28.669 1.00 59.00 95 PRO A N 1
ATOM 716 C CA . PRO A 1 95 ? -14.604 4.734 28.259 1.00 59.00 95 PRO A CA 1
ATOM 717 C C . PRO A 1 95 ? -13.409 4.735 27.311 1.00 59.00 95 PRO A C 1
ATOM 719 O O . PRO A 1 95 ? -13.414 5.435 26.297 1.00 59.00 95 PRO A O 1
ATOM 722 N N . LYS A 1 96 ? -12.351 4.008 27.691 1.00 63.41 96 LYS A N 1
ATOM 723 C CA . LYS A 1 96 ? -11.160 3.823 26.862 1.00 63.41 96 LYS A CA 1
ATOM 724 C C . LYS A 1 96 ? -11.630 3.215 25.548 1.00 63.41 96 LYS A C 1
ATOM 726 O O . LYS A 1 96 ? -11.973 2.036 25.501 1.00 63.41 96 LYS A O 1
ATOM 731 N N . HIS A 1 97 ? -11.716 4.050 24.517 1.00 64.00 97 HIS A N 1
ATOM 732 C CA . HIS A 1 97 ? -12.111 3.623 23.186 1.00 64.00 97 HIS A CA 1
ATOM 733 C C . HIS A 1 97 ? -11.171 2.485 22.761 1.00 64.00 97 HIS A C 1
ATOM 735 O O . HIS A 1 97 ? -9.961 2.603 22.991 1.00 64.00 97 HIS A O 1
ATOM 741 N N . PRO A 1 98 ? -11.687 1.381 22.192 1.00 69.38 98 PRO A N 1
ATOM 742 C CA . PRO A 1 98 ? -10.839 0.314 21.682 1.00 69.38 98 PRO A CA 1
ATOM 743 C C . PRO A 1 98 ? -9.827 0.923 20.710 1.00 69.38 98 PRO A C 1
ATOM 745 O O . PRO A 1 98 ? -10.206 1.609 19.760 1.00 69.38 98 PRO A O 1
ATOM 748 N N . GLN A 1 99 ? -8.539 0.734 21.000 1.00 75.62 99 GLN A N 1
ATOM 749 C CA . GLN A 1 99 ? -7.461 1.236 20.158 1.00 75.62 99 GLN A CA 1
ATOM 750 C C . GLN A 1 99 ? -7.456 0.423 18.867 1.00 75.62 99 GLN A C 1
ATOM 752 O O . GLN A 1 99 ? -6.946 -0.694 18.828 1.00 75.62 99 GLN A O 1
ATOM 757 N N . THR A 1 100 ? -8.063 0.964 17.814 1.00 84.31 100 THR A N 1
ATOM 758 C CA . THR A 1 100 ? -7.932 0.398 16.474 1.00 84.31 100 THR A CA 1
ATOM 759 C C . THR A 1 100 ? -6.501 0.621 15.987 1.00 84.31 100 THR A C 1
ATOM 761 O O . THR A 1 100 ? -5.956 1.708 16.212 1.00 84.31 100 THR A O 1
ATOM 764 N N . PRO A 1 101 ? -5.876 -0.365 15.321 1.00 89.00 101 PRO A N 1
ATOM 765 C CA . PRO A 1 101 ? -4.555 -0.173 14.740 1.00 89.00 101 PRO A CA 1
ATOM 766 C C . PRO A 1 101 ? -4.601 1.007 13.766 1.00 89.00 101 PRO A C 1
ATOM 768 O O . PRO A 1 101 ? -5.543 1.134 12.991 1.00 89.00 101 PRO A O 1
ATOM 771 N N . THR A 1 102 ? -3.602 1.885 13.819 1.00 93.50 102 THR A N 1
ATOM 772 C CA . THR A 1 102 ? -3.476 3.024 12.892 1.00 93.50 102 THR A CA 1
ATOM 773 C C . THR A 1 102 ? -2.610 2.675 11.690 1.00 93.50 102 THR A C 1
ATOM 775 O O . THR A 1 102 ? -2.829 3.204 10.602 1.00 93.50 102 THR A O 1
ATOM 778 N N . SER A 1 103 ? -1.678 1.736 11.855 1.00 95.44 103 SER A N 1
ATOM 779 C CA . SER A 1 103 ? -0.855 1.193 10.784 1.00 95.44 103 SER A CA 1
ATOM 780 C C . SER A 1 103 ? -0.559 -0.293 10.989 1.00 95.44 103 SER A C 1
ATOM 782 O O . SER A 1 103 ? -0.566 -0.813 12.105 1.00 95.44 103 SER A O 1
ATOM 784 N N . LEU A 1 104 ? -0.319 -0.988 9.882 1.00 95.56 104 LEU A N 1
ATOM 785 C CA . LEU A 1 104 ? 0.003 -2.405 9.802 1.00 95.56 104 LEU A CA 1
ATOM 786 C C . LEU A 1 104 ? 1.079 -2.583 8.734 1.00 95.56 104 LEU A C 1
ATOM 788 O O . LEU A 1 104 ? 0.925 -2.111 7.611 1.00 95.56 104 LEU A O 1
ATOM 792 N N . THR A 1 105 ? 2.159 -3.285 9.062 1.00 95.06 105 THR A N 1
ATOM 793 C CA . THR A 1 105 ? 3.223 -3.600 8.101 1.00 95.06 105 THR A CA 1
ATOM 794 C C . THR A 1 105 ? 3.416 -5.106 8.048 1.00 95.06 105 THR A C 1
ATOM 796 O O . THR A 1 105 ? 3.496 -5.752 9.088 1.00 95.06 105 THR A O 1
ATOM 799 N N . LEU A 1 106 ? 3.460 -5.655 6.839 1.00 94.12 106 LEU A N 1
ATOM 800 C CA . LEU A 1 106 ? 3.546 -7.080 6.562 1.00 94.12 106 LEU A CA 1
ATOM 801 C C . LEU A 1 106 ? 4.712 -7.333 5.610 1.00 94.12 106 LEU A C 1
ATOM 803 O O . LEU A 1 106 ? 4.834 -6.684 4.568 1.00 94.12 106 LEU A O 1
ATOM 807 N N . GLU A 1 107 ? 5.530 -8.316 5.953 1.00 92.88 107 GLU A N 1
ATOM 808 C CA . GLU A 1 107 ? 6.577 -8.844 5.089 1.00 92.88 107 GLU A CA 1
ATOM 809 C C . GLU A 1 107 ? 6.043 -10.099 4.392 1.00 92.88 107 GLU A C 1
ATOM 811 O O . GLU A 1 107 ? 5.658 -11.072 5.042 1.00 92.88 107 GLU A O 1
ATOM 816 N N . LEU A 1 108 ? 5.962 -10.060 3.063 1.00 90.69 108 LEU A N 1
ATOM 817 C CA . LEU A 1 108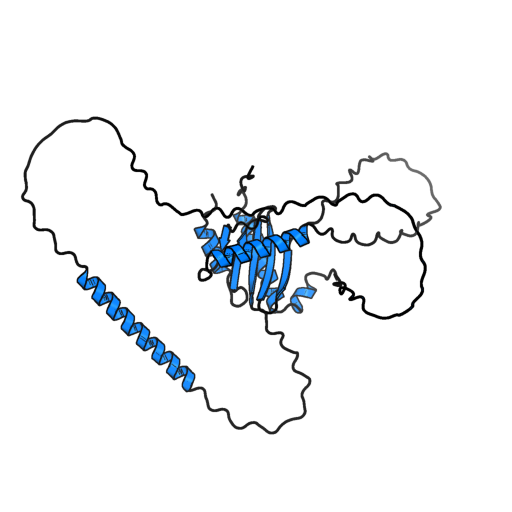 ? 5.592 -11.206 2.234 1.00 90.69 108 LEU A CA 1
ATOM 818 C C . LEU A 1 108 ? 6.840 -11.694 1.497 1.00 90.69 108 LEU A C 1
ATOM 820 O O . LEU A 1 108 ? 7.785 -10.940 1.277 1.00 90.69 108 LEU A O 1
ATOM 824 N N . SER A 1 109 ? 6.814 -12.940 1.029 1.00 89.88 109 SER A N 1
ATOM 825 C CA . SER A 1 109 ? 7.952 -13.559 0.334 1.00 89.88 109 SER A CA 1
ATOM 826 C C . SER A 1 109 ? 8.453 -12.766 -0.880 1.00 89.88 109 SER A C 1
ATOM 828 O O . SER A 1 109 ? 9.638 -12.808 -1.198 1.00 89.88 109 SER A O 1
ATOM 830 N N . THR A 1 110 ? 7.565 -12.041 -1.565 1.00 90.12 110 THR A N 1
ATOM 831 C CA . THR A 1 110 ? 7.887 -11.291 -2.790 1.00 90.12 110 THR A CA 1
ATOM 832 C C . THR A 1 110 ? 7.755 -9.779 -2.643 1.00 90.12 110 THR A C 1
ATOM 834 O O . THR A 1 110 ? 8.223 -9.029 -3.500 1.00 90.12 110 THR A O 1
ATOM 837 N N . SER A 1 111 ? 7.077 -9.307 -1.601 1.00 92.62 111 SER A N 1
ATOM 838 C CA . SER A 1 111 ? 6.716 -7.898 -1.464 1.00 92.62 111 SER A CA 1
ATOM 839 C C . SER A 1 111 ? 6.518 -7.504 -0.014 1.00 92.62 111 SER A C 1
ATOM 841 O O . SER A 1 111 ? 6.071 -8.299 0.801 1.00 92.62 111 SER A O 1
ATOM 843 N N . ASN A 1 112 ? 6.743 -6.236 0.274 1.00 93.56 112 ASN A N 1
ATOM 844 C CA . ASN A 1 112 ? 6.375 -5.628 1.539 1.00 93.56 112 ASN A CA 1
ATOM 845 C C . ASN A 1 112 ? 5.067 -4.867 1.368 1.00 93.56 112 ASN A C 1
ATOM 847 O O . ASN A 1 112 ? 4.874 -4.181 0.361 1.00 93.56 112 ASN A O 1
ATOM 851 N N . LEU A 1 113 ? 4.176 -4.987 2.344 1.00 95.38 113 LEU A N 1
ATOM 852 C CA . LEU A 1 113 ? 2.875 -4.339 2.329 1.00 95.38 113 LEU A CA 1
ATOM 853 C C . LEU A 1 113 ? 2.725 -3.489 3.588 1.00 95.38 113 LEU A C 1
ATOM 855 O O . LEU A 1 113 ? 2.950 -3.963 4.696 1.00 95.38 113 LEU A O 1
ATOM 859 N N . HIS A 1 114 ? 2.335 -2.231 3.422 1.00 96.69 114 HIS A N 1
ATOM 860 C CA . HIS A 1 114 ? 2.097 -1.312 4.527 1.00 96.69 114 HIS A CA 1
ATOM 861 C C . HIS A 1 114 ? 0.712 -0.681 4.384 1.00 96.69 114 HIS A C 1
ATOM 863 O O . HIS A 1 114 ? 0.458 0.022 3.407 1.00 96.69 114 HIS A O 1
ATOM 869 N N . ILE A 1 115 ? -0.182 -0.948 5.337 1.00 97.56 115 ILE A N 1
ATOM 870 C CA . ILE A 1 115 ? -1.536 -0.390 5.402 1.00 97.56 115 ILE A CA 1
ATOM 871 C C . ILE A 1 115 ? -1.582 0.642 6.518 1.00 97.56 115 ILE A C 1
ATOM 873 O O . ILE A 1 115 ? -1.233 0.324 7.648 1.00 97.56 115 ILE A O 1
ATOM 877 N N . THR A 1 116 ? -2.069 1.840 6.228 1.00 97.12 116 THR A N 1
ATOM 878 C CA . THR A 1 116 ? -2.273 2.889 7.229 1.00 97.12 116 THR A CA 1
ATOM 879 C C . THR A 1 116 ? -3.663 3.483 7.090 1.00 97.12 116 THR A C 1
ATOM 881 O O . THR A 1 116 ? -4.147 3.741 5.985 1.00 97.12 116 THR A O 1
ATOM 884 N N . GLN A 1 117 ? -4.320 3.696 8.224 1.00 96.69 117 GLN A N 1
ATOM 885 C CA . GLN A 1 117 ? -5.600 4.375 8.285 1.00 96.69 117 GLN A CA 1
ATOM 886 C C . GLN A 1 117 ? -5.386 5.877 8.139 1.00 96.69 117 GLN A C 1
ATOM 888 O O . GLN A 1 117 ? -4.770 6.507 8.990 1.00 96.69 117 GLN A O 1
ATOM 893 N N . ILE A 1 118 ? -5.916 6.452 7.059 1.00 95.88 118 ILE A N 1
ATOM 894 C CA . ILE A 1 118 ? -5.913 7.906 6.861 1.00 95.88 118 ILE A CA 1
ATOM 895 C C . ILE A 1 118 ? -7.077 8.517 7.647 1.00 95.88 118 ILE A C 1
ATOM 897 O O . ILE A 1 118 ? -6.931 9.542 8.294 1.00 95.88 118 ILE A O 1
ATOM 901 N N . ARG A 1 119 ? -8.260 7.887 7.573 1.00 93.81 119 ARG A N 1
ATOM 902 C CA . ARG A 1 119 ? -9.495 8.290 8.273 1.00 93.81 119 ARG A CA 1
ATOM 903 C C . ARG A 1 119 ? -10.317 7.044 8.632 1.00 93.81 119 ARG A C 1
ATOM 905 O O . ARG A 1 119 ? -10.084 5.994 8.033 1.00 93.81 119 ARG A O 1
ATOM 912 N N . PRO A 1 120 ? -11.347 7.131 9.503 1.00 92.12 120 PRO A N 1
ATOM 913 C CA . PRO A 1 120 ? -12.172 5.979 9.897 1.00 92.12 120 PRO A CA 1
ATOM 914 C C . PRO A 1 120 ? -12.701 5.103 8.746 1.00 92.12 120 PRO A C 1
ATOM 916 O O . PRO A 1 120 ? -12.910 3.910 8.929 1.00 92.12 120 PRO A O 1
ATOM 919 N N . ARG A 1 121 ? -12.874 5.671 7.544 1.00 92.88 121 ARG A N 1
ATOM 920 C CA . ARG A 1 121 ? -13.388 4.982 6.346 1.00 92.88 121 ARG A CA 1
ATOM 921 C C . ARG A 1 121 ? -12.399 4.920 5.179 1.00 92.88 121 ARG A C 1
ATOM 923 O O . ARG A 1 121 ? -12.799 4.578 4.068 1.00 92.88 121 ARG A O 1
ATOM 930 N N . LEU A 1 122 ? -11.135 5.274 5.403 1.00 95.94 122 LEU A N 1
ATOM 931 C CA . LEU A 1 122 ? -10.150 5.395 4.335 1.00 95.94 122 LEU A CA 1
ATOM 932 C C . LEU A 1 122 ? -8.799 4.812 4.738 1.00 95.94 122 LEU A C 1
ATOM 934 O O . LEU A 1 122 ? -8.196 5.239 5.724 1.00 95.94 122 LEU A O 1
ATOM 938 N N . LEU A 1 123 ? -8.323 3.875 3.928 1.00 97.38 123 LEU A N 1
ATOM 939 C CA . LEU A 1 123 ? -7.057 3.180 4.100 1.00 97.38 123 LEU A CA 1
ATOM 940 C C . LEU A 1 123 ? -6.125 3.504 2.930 1.00 97.38 123 LEU A C 1
ATOM 942 O O . LEU A 1 123 ? -6.555 3.577 1.775 1.00 97.38 123 LEU A O 1
ATOM 946 N N . LEU A 1 124 ? -4.845 3.671 3.244 1.00 97.56 124 LEU A N 1
ATOM 947 C CA . LEU A 1 124 ? -3.733 3.719 2.303 1.00 97.56 124 LEU A CA 1
ATOM 948 C C . LEU A 1 124 ? -2.994 2.387 2.370 1.00 97.56 124 LEU A C 1
ATOM 950 O O . LEU A 1 124 ? -2.600 1.976 3.453 1.00 97.56 124 LEU A O 1
ATOM 954 N N . CYS A 1 125 ? -2.763 1.738 1.235 1.00 97.31 125 CYS A N 1
ATOM 955 C CA . CYS A 1 125 ? -1.879 0.583 1.125 1.00 97.31 125 CYS A CA 1
ATOM 956 C C . CYS A 1 125 ? -0.711 0.928 0.205 1.00 97.31 125 CYS A C 1
ATOM 958 O O . CYS A 1 125 ? -0.918 1.262 -0.963 1.00 97.31 125 CYS A O 1
ATOM 960 N N . LEU A 1 126 ? 0.509 0.807 0.718 1.00 96.62 126 LEU A N 1
ATOM 961 C CA . LEU A 1 126 ? 1.739 0.866 -0.058 1.00 96.62 126 LEU A CA 1
ATOM 962 C C . LEU A 1 126 ? 2.302 -0.540 -0.248 1.00 96.62 126 LEU A C 1
ATOM 964 O O . LEU A 1 126 ? 2.324 -1.343 0.683 1.00 96.62 126 LEU A O 1
ATOM 968 N N . ILE A 1 127 ? 2.770 -0.822 -1.459 1.00 95.38 127 ILE A N 1
ATOM 969 C CA . ILE A 1 127 ? 3.367 -2.099 -1.840 1.00 95.38 127 ILE A CA 1
ATOM 970 C C . ILE A 1 127 ? 4.777 -1.819 -2.349 1.00 95.38 127 ILE A C 1
ATOM 972 O O . ILE A 1 127 ? 4.959 -1.094 -3.332 1.00 95.38 127 ILE A O 1
ATOM 976 N N . GLY A 1 128 ? 5.771 -2.397 -1.688 1.00 94.12 128 GLY A N 1
ATOM 977 C CA . GLY A 1 128 ? 7.182 -2.333 -2.060 1.00 94.12 128 GLY A CA 1
ATOM 978 C C . GLY A 1 128 ? 7.739 -3.708 -2.430 1.00 94.12 128 GLY A C 1
ATOM 979 O O . GLY A 1 128 ? 7.128 -4.725 -2.090 1.00 94.12 128 GLY A O 1
ATOM 980 N N . PRO A 1 129 ? 8.900 -3.783 -3.099 1.00 93.38 129 PRO A N 1
ATOM 981 C CA . PRO A 1 129 ? 9.584 -5.055 -3.284 1.00 93.38 129 PRO A CA 1
ATOM 982 C C . PRO A 1 129 ? 10.032 -5.601 -1.920 1.00 93.38 129 PRO A C 1
ATOM 984 O O . PRO A 1 129 ? 10.407 -4.830 -1.028 1.00 93.38 129 PRO A O 1
ATOM 987 N N . ALA A 1 130 ? 10.009 -6.925 -1.754 1.00 89.88 130 ALA A N 1
ATOM 988 C CA . ALA A 1 130 ? 10.723 -7.546 -0.646 1.00 89.88 130 ALA A CA 1
ATOM 989 C C . ALA A 1 130 ? 12.211 -7.267 -0.859 1.00 89.88 130 ALA A C 1
ATOM 991 O O . ALA A 1 130 ? 12.750 -7.557 -1.931 1.00 89.88 130 ALA A O 1
ATOM 992 N N . THR A 1 131 ? 12.885 -6.669 0.123 1.00 81.31 131 THR A N 1
ATOM 993 C CA . THR A 1 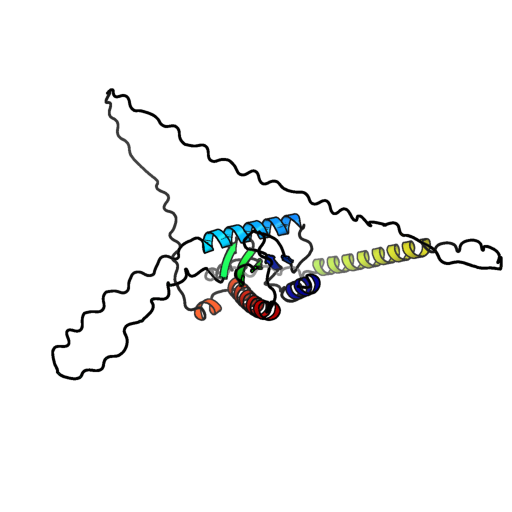131 ? 14.346 -6.674 0.089 1.00 81.31 131 THR A CA 1
ATOM 994 C C . THR A 1 131 ? 14.774 -8.125 0.141 1.00 81.31 131 THR A C 1
ATOM 996 O O . THR A 1 131 ? 14.329 -8.815 1.060 1.00 81.31 131 THR A O 1
ATOM 999 N N . PRO A 1 132 ? 15.599 -8.607 -0.809 1.00 74.25 132 PRO A N 1
ATOM 1000 C CA . PRO A 1 132 ? 16.201 -9.915 -0.641 1.00 74.25 132 PRO A CA 1
ATOM 1001 C C . PRO A 1 132 ? 16.870 -9.867 0.723 1.00 74.25 132 PRO A C 1
ATOM 1003 O O . PRO A 1 132 ? 17.658 -8.954 0.971 1.00 74.25 132 PRO A O 1
ATOM 1006 N N . ASN A 1 133 ? 16.453 -10.753 1.629 1.00 65.56 133 ASN A N 1
ATOM 1007 C CA . ASN A 1 133 ? 17.070 -10.885 2.934 1.00 65.56 133 ASN A CA 1
ATOM 1008 C C . ASN A 1 133 ? 18.554 -11.100 2.644 1.00 65.56 133 ASN A C 1
ATOM 1010 O O . ASN A 1 133 ? 18.935 -12.157 2.135 1.00 65.56 133 ASN A O 1
ATOM 1014 N N . ILE A 1 134 ? 19.353 -10.039 2.794 1.00 64.44 134 ILE A N 1
ATOM 1015 C CA . ILE A 1 134 ? 20.783 -10.099 2.553 1.00 64.44 134 ILE A CA 1
ATOM 1016 C C . ILE A 1 134 ? 21.246 -10.972 3.694 1.00 64.44 134 ILE A C 1
ATOM 1018 O O . ILE A 1 134 ? 21.399 -10.490 4.814 1.00 64.44 134 ILE A O 1
ATOM 1022 N N . ILE A 1 135 ? 21.363 -12.272 3.412 1.00 69.06 135 ILE A N 1
ATOM 1023 C CA . ILE A 1 135 ? 21.949 -13.241 4.319 1.00 69.06 135 ILE A CA 1
ATOM 1024 C C . ILE A 1 135 ? 23.233 -12.559 4.778 1.00 69.06 135 ILE A C 1
ATOM 1026 O O . ILE A 1 135 ? 24.059 -12.243 3.910 1.00 69.06 135 ILE A O 1
ATOM 1030 N N . PRO A 1 136 ? 23.357 -12.214 6.077 1.00 69.25 136 PRO A N 1
ATOM 1031 C CA . PRO A 1 136 ? 24.534 -11.519 6.562 1.00 69.25 136 PRO A CA 1
ATOM 1032 C C . PRO A 1 136 ? 25.719 -12.327 6.054 1.00 69.25 136 PRO A C 1
ATOM 1034 O O . PRO A 1 136 ? 25.675 -13.555 6.205 1.00 69.25 136 PRO A O 1
ATOM 1037 N N . PRO A 1 137 ? 26.673 -11.686 5.346 1.00 68.62 137 PRO A N 1
ATOM 1038 C CA . PRO A 1 137 ? 27.712 -12.388 4.614 1.00 68.62 137 PRO A CA 1
ATOM 1039 C C . PRO A 1 137 ? 28.287 -13.413 5.567 1.00 68.62 137 PRO A C 1
ATOM 1041 O O . PRO A 1 137 ? 28.817 -13.053 6.622 1.00 68.62 137 PRO A O 1
ATOM 1044 N N . SER A 1 138 ? 28.034 -14.685 5.255 1.00 59.16 138 SER A N 1
ATOM 1045 C CA . SER A 1 138 ? 28.447 -15.780 6.106 1.00 59.16 138 SER A CA 1
ATOM 1046 C C . SER A 1 138 ? 29.932 -15.577 6.330 1.00 59.16 138 SER A C 1
ATOM 1048 O O . SER A 1 138 ? 30.684 -15.395 5.371 1.00 59.16 138 SER A O 1
ATOM 1050 N N . GLN A 1 139 ? 30.280 -15.459 7.607 1.00 66.19 139 GLN A N 1
ATOM 1051 C CA . GLN A 1 139 ? 31.615 -15.288 8.151 1.00 66.19 139 GLN A CA 1
ATOM 1052 C C . GLN A 1 139 ? 32.687 -15.827 7.186 1.00 66.19 139 GLN A C 1
ATOM 1054 O O . GLN A 1 139 ? 32.562 -16.973 6.749 1.00 66.19 139 GLN A O 1
ATOM 1059 N N . PRO A 1 140 ? 33.697 -15.016 6.818 1.00 60.69 140 PRO A N 1
ATOM 1060 C CA . PRO A 1 140 ? 34.581 -15.294 5.694 1.00 60.69 140 PRO A CA 1
ATOM 1061 C C . PRO A 1 140 ? 35.193 -16.688 5.816 1.00 60.69 140 PRO A C 1
ATOM 1063 O O . PRO A 1 140 ? 36.042 -16.941 6.670 1.00 60.69 140 PRO A O 1
ATOM 1066 N N . SER A 1 141 ? 34.760 -17.601 4.950 1.00 65.88 141 SER A N 1
ATOM 1067 C CA . SER A 1 141 ? 35.480 -18.841 4.700 1.00 65.88 141 SER A CA 1
ATOM 1068 C C . SER A 1 141 ? 36.881 -18.506 4.160 1.00 65.88 141 SER A C 1
ATOM 1070 O O . SER A 1 141 ? 37.032 -17.516 3.435 1.00 65.88 141 SER A O 1
ATOM 1072 N N . PRO A 1 142 ? 37.913 -19.288 4.530 1.00 71.25 142 PRO A N 1
ATOM 1073 C CA . PRO A 1 142 ? 39.312 -19.008 4.208 1.00 71.25 142 PRO A CA 1
ATOM 1074 C C . PRO A 1 142 ? 39.540 -18.798 2.699 1.00 71.25 142 PRO A C 1
ATOM 1076 O O . PRO A 1 142 ? 38.795 -19.343 1.879 1.00 71.25 142 PRO A O 1
ATOM 1079 N N . PRO A 1 143 ? 40.560 -17.998 2.328 1.00 63.06 143 PRO A N 1
ATOM 1080 C CA . PRO A 1 143 ? 40.744 -17.482 0.976 1.00 63.06 143 PRO A CA 1
ATOM 1081 C C . PRO A 1 143 ? 40.851 -18.620 -0.039 1.00 63.06 143 PRO A C 1
ATOM 1083 O O . PRO A 1 143 ? 41.814 -19.384 -0.051 1.00 63.06 143 PRO A O 1
ATOM 1086 N N . SER A 1 144 ? 39.846 -18.715 -0.905 1.00 68.06 144 SER A N 1
ATOM 1087 C CA . SER A 1 144 ? 39.921 -19.524 -2.118 1.00 68.06 144 SER A CA 1
ATOM 1088 C C . SER A 1 144 ? 40.765 -18.791 -3.170 1.00 68.06 144 SER A C 1
ATOM 1090 O O . SER A 1 144 ? 40.777 -17.555 -3.182 1.00 68.06 144 SER A O 1
ATOM 1092 N N . PRO A 1 145 ? 41.491 -19.523 -4.035 1.00 74.62 145 PRO A N 1
ATOM 1093 C CA . PRO A 1 145 ? 42.346 -18.937 -5.064 1.00 74.62 145 PRO A CA 1
ATOM 1094 C C . PRO A 1 145 ? 41.559 -17.982 -5.977 1.00 74.62 145 PRO A C 1
ATOM 1096 O O . PRO A 1 145 ? 40.360 -18.182 -6.187 1.00 74.62 145 PRO A O 1
ATOM 1099 N N . PRO A 1 146 ? 42.219 -16.938 -6.513 1.00 71.00 146 PRO A N 1
ATOM 1100 C CA . PRO A 1 146 ? 41.559 -15.897 -7.288 1.00 71.00 146 PRO A CA 1
ATOM 1101 C C . PRO A 1 146 ? 40.827 -16.502 -8.496 1.00 71.00 146 PRO A C 1
ATOM 1103 O O . PRO A 1 146 ? 41.431 -17.278 -9.244 1.00 71.00 146 PRO A O 1
ATOM 1106 N N . PRO A 1 147 ? 39.541 -16.166 -8.708 1.00 71.19 147 PRO A N 1
ATOM 1107 C CA . PRO A 1 147 ? 38.823 -16.609 -9.889 1.00 71.19 147 PRO A CA 1
ATOM 1108 C C . PRO A 1 147 ? 39.430 -15.974 -11.152 1.00 71.19 147 PRO A C 1
ATOM 1110 O O . PRO A 1 147 ? 39.938 -14.848 -11.100 1.00 71.19 147 PRO A O 1
ATOM 1113 N N . PRO A 1 148 ? 39.388 -16.680 -12.296 1.00 74.69 148 PRO A N 1
ATOM 1114 C CA . PRO A 1 148 ? 39.840 -16.140 -13.570 1.00 74.69 148 PRO A CA 1
ATOM 1115 C C . PRO A 1 148 ? 39.033 -14.884 -13.949 1.00 74.69 148 PRO A C 1
ATOM 1117 O O . PRO A 1 148 ? 37.864 -14.766 -13.573 1.00 74.69 148 PRO A O 1
ATOM 1120 N N . PRO A 1 149 ? 39.637 -13.940 -14.693 1.00 68.75 149 PRO A N 1
ATOM 1121 C CA . PRO A 1 149 ? 39.002 -12.680 -15.056 1.00 68.75 149 PRO A CA 1
ATOM 1122 C C . PRO A 1 149 ? 37.706 -12.922 -15.835 1.00 68.75 149 PRO A C 1
ATOM 1124 O O . PRO A 1 149 ? 37.708 -13.501 -16.922 1.00 68.75 149 PRO A O 1
ATOM 1127 N N . THR A 1 150 ? 36.594 -12.460 -15.268 1.00 72.94 150 THR A N 1
ATOM 1128 C CA . THR A 1 150 ? 35.278 -12.489 -15.902 1.00 72.94 150 THR A CA 1
ATOM 1129 C C . THR A 1 150 ? 35.305 -11.625 -17.170 1.00 72.94 150 THR A C 1
ATOM 1131 O O . THR A 1 150 ? 35.692 -10.455 -17.089 1.00 72.94 150 THR A O 1
ATOM 1134 N N . PRO A 1 151 ? 34.907 -12.148 -18.344 1.00 65.50 151 PRO A N 1
ATOM 1135 C CA . PRO A 1 151 ? 34.859 -11.360 -19.569 1.00 65.50 151 PRO A CA 1
ATOM 1136 C C . PRO A 1 151 ? 33.873 -10.193 -19.414 1.00 65.50 151 PRO A C 1
ATOM 1138 O O . PRO A 1 151 ? 32.743 -10.369 -18.956 1.00 65.50 151 PRO A O 1
ATOM 1141 N N . LEU A 1 152 ? 34.329 -8.990 -19.776 1.00 64.31 152 LEU A N 1
ATOM 1142 C CA . LEU A 1 152 ? 33.562 -7.746 -19.696 1.00 64.31 152 LEU A CA 1
ATOM 1143 C C . LEU A 1 152 ? 32.202 -7.864 -20.420 1.00 64.31 152 LEU A C 1
ATOM 1145 O O . LEU A 1 152 ? 32.125 -8.479 -21.487 1.00 64.31 152 LEU A O 1
ATOM 1149 N N . PRO A 1 153 ? 31.139 -7.211 -19.912 1.00 70.06 153 PRO A N 1
ATOM 1150 C CA . PRO A 1 153 ? 29.787 -7.287 -20.463 1.00 70.06 153 PRO A CA 1
ATOM 1151 C C . PRO A 1 153 ? 29.634 -6.480 -21.768 1.00 70.06 153 PRO A C 1
ATOM 1153 O O . PRO A 1 153 ? 28.909 -5.491 -21.820 1.00 70.06 153 PRO A O 1
ATOM 1156 N N . GLN A 1 154 ? 30.277 -6.901 -22.862 1.00 75.75 154 GLN A N 1
ATOM 1157 C CA . GLN A 1 154 ? 30.021 -6.327 -24.194 1.00 75.75 154 GLN A CA 1
ATOM 1158 C C . GLN A 1 154 ? 28.628 -6.693 -24.733 1.00 75.75 154 GLN A C 1
ATOM 1160 O O . GLN A 1 154 ? 28.039 -5.938 -25.505 1.00 75.75 154 GLN A O 1
ATOM 1165 N N . HIS A 1 155 ? 28.054 -7.820 -24.297 1.00 78.56 155 HIS A N 1
ATOM 1166 C CA . HIS A 1 155 ? 26.780 -8.295 -24.838 1.00 78.56 155 HIS A CA 1
ATOM 1167 C C . HIS A 1 155 ? 25.585 -7.406 -24.447 1.00 78.56 155 HIS A C 1
ATOM 1169 O O . HIS A 1 155 ? 24.661 -7.218 -25.238 1.00 78.56 155 HIS A O 1
ATOM 1175 N N . GLN A 1 156 ? 25.624 -6.781 -23.264 1.00 82.06 156 GLN A N 1
ATOM 1176 C CA . GLN A 1 156 ? 24.530 -5.921 -22.803 1.00 82.06 156 GLN A CA 1
ATOM 1177 C C . GLN A 1 156 ? 24.441 -4.616 -23.611 1.00 82.06 156 GLN A C 1
ATOM 1179 O O . GLN A 1 156 ? 23.342 -4.141 -23.899 1.00 82.06 156 GLN A O 1
ATOM 1184 N N . GLN A 1 157 ? 25.579 -4.068 -24.054 1.00 84.00 157 GLN A N 1
ATOM 1185 C CA . GLN A 1 157 ? 25.588 -2.859 -24.880 1.00 84.00 157 GLN A CA 1
ATOM 1186 C C . GLN A 1 157 ? 25.024 -3.125 -26.286 1.00 84.00 157 GLN A C 1
ATOM 1188 O O . GLN A 1 157 ? 24.298 -2.291 -26.830 1.00 84.00 157 GLN A O 1
ATOM 1193 N N . GLN A 1 158 ? 25.275 -4.312 -26.850 1.00 88.12 158 GLN A N 1
ATOM 1194 C CA . GLN A 1 158 ? 24.738 -4.685 -28.161 1.00 88.12 158 GLN A CA 1
ATOM 1195 C C . GLN A 1 158 ? 23.210 -4.861 -28.132 1.00 88.12 158 GLN A C 1
ATOM 1197 O O . GLN A 1 158 ? 22.520 -4.437 -29.063 1.00 88.12 158 GLN A O 1
ATOM 1202 N N . GLN A 1 159 ? 22.660 -5.400 -27.038 1.00 89.19 159 GLN A N 1
ATOM 1203 C CA . GLN A 1 159 ? 21.211 -5.564 -26.890 1.00 89.19 159 GLN A CA 1
ATOM 1204 C C . GLN A 1 159 ? 20.480 -4.215 -26.777 1.00 89.19 159 GLN A C 1
ATOM 1206 O O . GLN A 1 159 ? 19.402 -4.038 -27.348 1.00 89.19 159 GLN A O 1
ATOM 1211 N N . GLN A 1 160 ? 21.091 -3.230 -26.113 1.00 89.38 160 GLN A N 1
ATOM 1212 C CA . GLN A 1 160 ? 20.505 -1.895 -25.980 1.00 89.38 160 GLN A CA 1
ATOM 1213 C C . GLN A 1 160 ? 20.478 -1.139 -27.323 1.00 89.38 160 GLN A C 1
ATOM 1215 O O . GLN A 1 160 ? 19.510 -0.441 -27.628 1.00 89.38 160 GLN A O 1
ATOM 1220 N N . GLN A 1 161 ? 21.493 -1.340 -28.171 1.00 93.25 161 GLN A N 1
ATOM 1221 C CA . GLN A 1 161 ? 21.557 -0.716 -29.496 1.00 93.25 161 GLN A CA 1
ATOM 1222 C C . GLN A 1 161 ? 20.502 -1.289 -30.462 1.00 93.25 161 GLN A C 1
ATOM 1224 O O . GLN A 1 161 ? 19.900 -0.547 -31.242 1.00 93.25 161 GLN A O 1
ATOM 1229 N N . GLN A 1 162 ? 20.199 -2.587 -30.359 1.00 94.19 162 GLN A N 1
ATOM 1230 C CA . GLN A 1 162 ? 19.173 -3.232 -31.185 1.00 94.19 162 GLN A CA 1
ATOM 1231 C C . GLN A 1 162 ? 17.752 -2.745 -30.841 1.00 94.19 162 GLN A C 1
ATOM 1233 O O . GLN A 1 162 ? 16.921 -2.554 -31.732 1.00 94.19 162 GLN A O 1
ATOM 1238 N N . GLN A 1 163 ? 17.486 -2.450 -29.564 1.00 93.75 163 GLN A N 1
ATOM 1239 C CA . GLN A 1 163 ? 16.184 -1.944 -29.112 1.00 93.75 163 GLN A CA 1
ATOM 1240 C C . GLN A 1 163 ? 15.909 -0.505 -29.600 1.00 93.75 163 GLN A C 1
ATOM 1242 O O . GLN A 1 163 ? 14.771 -0.147 -29.924 1.00 93.75 163 GLN A O 1
ATOM 1247 N N . GLN A 1 164 ? 16.961 0.310 -29.746 1.00 94.50 164 GLN A N 1
ATOM 1248 C CA . GLN A 1 164 ? 16.850 1.660 -30.310 1.00 94.50 164 GLN A CA 1
ATOM 1249 C C . GLN A 1 164 ? 16.497 1.645 -31.807 1.00 94.50 164 GLN A C 1
ATOM 1251 O O . GLN A 1 164 ? 15.686 2.457 -32.257 1.00 94.50 164 GLN A O 1
ATOM 1256 N N . GLN A 1 165 ? 17.040 0.690 -32.570 1.00 95.25 165 GLN A N 1
ATOM 1257 C CA . GLN A 1 165 ? 16.743 0.549 -34.001 1.00 95.25 165 GLN A CA 1
ATOM 1258 C C . GLN A 1 165 ? 15.279 0.158 -34.259 1.00 95.25 165 GLN A C 1
ATOM 1260 O O . GLN A 1 165 ? 14.634 0.717 -35.148 1.00 95.25 165 GLN A O 1
ATOM 1265 N N . GLN A 1 166 ? 14.717 -0.734 -33.437 1.00 95.50 166 GLN A N 1
ATOM 1266 C CA . GLN A 1 166 ? 13.322 -1.172 -33.574 1.00 95.50 166 GLN A CA 1
ATOM 1267 C C . GLN A 1 166 ? 12.315 -0.037 -33.296 1.00 95.50 166 GLN A C 1
ATOM 1269 O O . GLN A 1 166 ? 11.260 0.057 -33.932 1.00 95.50 166 GLN A O 1
ATOM 1274 N N . SER A 1 167 ? 12.676 0.873 -32.387 1.00 92.69 167 SER A N 1
ATOM 1275 C CA . SER A 1 167 ? 11.849 2.028 -32.023 1.00 92.69 167 SER A CA 1
ATOM 12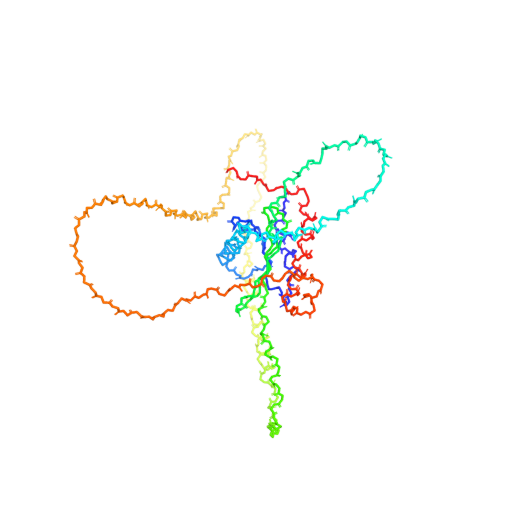76 C C . SER A 1 167 ? 11.745 3.052 -33.162 1.00 92.69 167 SER A C 1
ATOM 1278 O O . SER A 1 167 ? 10.656 3.562 -33.431 1.00 92.69 167 SER A O 1
ATOM 1280 N N . GLN A 1 168 ? 12.841 3.315 -33.890 1.00 95.06 168 GLN A N 1
ATOM 1281 C CA . GLN A 1 168 ? 12.814 4.221 -35.050 1.00 95.06 168 GLN A CA 1
ATOM 1282 C C . GLN A 1 168 ? 11.946 3.683 -36.194 1.00 95.06 168 GLN A C 1
ATOM 1284 O O . GLN A 1 168 ? 11.206 4.446 -36.819 1.00 95.06 168 GLN A O 1
ATOM 1289 N N . GLN A 1 169 ? 11.981 2.372 -36.444 1.00 94.69 169 GLN A N 1
ATOM 1290 C CA . GLN A 1 169 ? 11.217 1.770 -37.539 1.00 94.69 169 GLN A CA 1
ATOM 1291 C C . GLN A 1 169 ? 9.698 1.852 -37.299 1.00 94.69 169 GLN A C 1
ATOM 1293 O O . GLN A 1 169 ? 8.928 2.128 -38.221 1.00 94.69 169 GLN A O 1
ATOM 1298 N N . SER A 1 170 ? 9.268 1.705 -36.041 1.00 93.06 170 SER A N 1
ATOM 1299 C CA . SER A 1 170 ? 7.853 1.830 -35.660 1.00 93.06 170 SER A CA 1
ATOM 1300 C C . SER A 1 170 ? 7.325 3.261 -35.823 1.00 93.06 170 SER A C 1
ATOM 1302 O O . SER A 1 170 ? 6.166 3.464 -36.188 1.00 93.06 170 SER A O 1
ATOM 1304 N N . GLN A 1 171 ? 8.174 4.269 -35.601 1.00 94.12 171 GLN A N 1
ATOM 1305 C CA . GLN A 1 171 ? 7.776 5.671 -35.726 1.00 94.12 171 GLN A CA 1
ATOM 1306 C C . GLN A 1 171 ? 7.570 6.089 -37.194 1.00 94.12 171 GLN A C 1
ATOM 1308 O O . GLN A 1 171 ? 6.629 6.827 -37.492 1.00 94.12 171 GLN A O 1
ATOM 1313 N N . GLN A 1 172 ? 8.366 5.550 -38.129 1.00 93.12 172 GLN A N 1
ATOM 1314 C CA . GLN A 1 172 ? 8.145 5.769 -39.566 1.00 93.12 172 GLN A CA 1
ATOM 1315 C C . GLN A 1 172 ? 6.814 5.179 -40.051 1.00 93.12 172 GLN A C 1
ATOM 1317 O O . GLN A 1 172 ? 6.095 5.849 -40.795 1.00 93.12 172 GLN A O 1
ATOM 1322 N N . GLN A 1 173 ? 6.431 3.980 -39.592 1.00 93.06 173 GLN A N 1
ATOM 1323 C CA . GLN A 1 173 ? 5.146 3.385 -39.986 1.00 93.06 173 GLN A CA 1
ATOM 1324 C C . GLN A 1 173 ? 3.935 4.207 -39.525 1.00 93.06 173 GLN A C 1
ATOM 1326 O O . GLN A 1 173 ? 2.945 4.291 -40.255 1.00 93.06 173 GLN A O 1
ATOM 1331 N N . GLN A 1 174 ? 3.998 4.849 -38.352 1.00 91.62 174 GLN A N 1
ATOM 1332 C CA . GLN A 1 174 ? 2.902 5.714 -37.899 1.00 91.62 174 GLN A CA 1
ATOM 1333 C C . GLN A 1 174 ? 2.758 6.978 -38.752 1.00 91.62 174 GLN A C 1
ATOM 1335 O O . GLN A 1 174 ? 1.629 7.362 -39.065 1.00 91.62 174 GLN A O 1
ATOM 1340 N N . GLN A 1 175 ? 3.862 7.597 -39.185 1.00 90.31 175 GLN A N 1
ATOM 1341 C CA . GLN A 1 175 ? 3.779 8.744 -40.097 1.00 90.31 175 GLN A CA 1
ATOM 1342 C C . GLN A 1 175 ? 3.175 8.355 -41.449 1.00 90.31 175 GLN A C 1
ATOM 1344 O O . GLN A 1 175 ? 2.344 9.091 -41.977 1.00 90.31 175 GLN A O 1
ATOM 1349 N N . SER A 1 176 ? 3.513 7.178 -41.986 1.00 85.81 176 SER A N 1
ATOM 1350 C CA . SER A 1 176 ? 2.935 6.716 -43.256 1.00 85.81 176 SER A CA 1
ATOM 1351 C C . SER A 1 176 ? 1.419 6.489 -43.175 1.00 85.81 176 SER A C 1
ATOM 1353 O O . SER A 1 176 ? 0.711 6.745 -44.149 1.00 85.81 176 SER A O 1
ATOM 1355 N N . GLN A 1 177 ? 0.903 6.044 -42.022 1.00 88.50 177 GLN A N 1
ATOM 1356 C CA . GLN A 1 177 ? -0.541 5.859 -41.833 1.00 88.50 177 GLN A CA 1
ATOM 1357 C C . GLN A 1 177 ? -1.306 7.179 -41.671 1.00 88.50 177 GLN A C 1
ATOM 1359 O O . GLN A 1 177 ? -2.443 7.264 -42.134 1.00 88.50 177 GLN A O 1
ATOM 1364 N N . GLN A 1 178 ? -0.707 8.220 -41.078 1.00 85.00 178 GLN A N 1
ATOM 1365 C CA . GLN A 1 178 ? -1.363 9.534 -41.008 1.00 85.00 178 GLN A CA 1
ATOM 1366 C C . GLN A 1 178 ? -1.482 10.198 -42.381 1.00 85.00 178 GLN A C 1
ATOM 1368 O O . GLN A 1 178 ? -2.520 10.786 -42.679 1.00 85.00 178 GLN A O 1
ATOM 1373 N N . SER A 1 179 ? -0.476 10.054 -43.246 1.00 78.94 179 SER A N 1
ATOM 1374 C CA . SER A 1 179 ? -0.510 10.655 -44.585 1.00 78.94 179 SER A CA 1
ATOM 1375 C C . SER A 1 179 ? -1.590 10.053 -45.492 1.00 78.94 179 SER A C 1
ATOM 1377 O O . SER A 1 179 ? -2.108 10.751 -46.358 1.00 78.94 179 SER A O 1
ATOM 1379 N N . GLN A 1 180 ? -1.979 8.788 -45.289 1.00 79.44 180 GLN A N 1
ATOM 1380 C CA . GLN A 1 180 ? -3.064 8.162 -46.062 1.00 79.44 180 GLN A CA 1
ATOM 1381 C C . GLN A 1 180 ? -4.469 8.491 -45.545 1.00 79.44 180 GLN A C 1
ATOM 1383 O O . GLN A 1 180 ? -5.443 8.259 -46.256 1.00 79.44 180 GLN A O 1
ATOM 1388 N N . GLN A 1 181 ? -4.598 9.052 -44.341 1.00 78.50 181 GLN A N 1
ATOM 1389 C CA . GLN A 1 181 ? -5.896 9.461 -43.800 1.00 78.50 181 GLN A CA 1
ATOM 1390 C C . GLN A 1 181 ? -6.256 10.912 -44.113 1.00 78.50 181 GLN A C 1
ATOM 1392 O O . GLN A 1 181 ? -7.255 11.392 -43.584 1.00 78.50 181 GLN A O 1
ATOM 1397 N N . GLN A 1 182 ? -5.503 11.619 -44.966 1.00 72.25 182 GLN A N 1
ATOM 1398 C CA . GLN A 1 182 ? -5.940 12.933 -45.430 1.00 72.25 182 GLN A C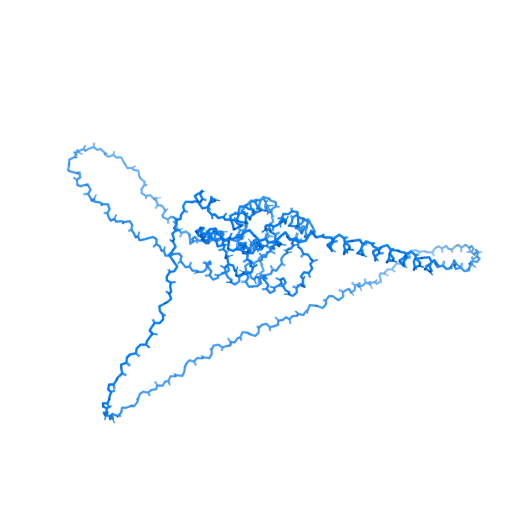A 1
ATOM 1399 C C . GLN A 1 182 ? -7.232 12.764 -46.251 1.00 72.25 182 GLN A C 1
ATOM 1401 O O . GLN A 1 182 ? -7.186 12.209 -47.352 1.00 72.25 182 GLN A O 1
ATOM 1406 N N . PRO A 1 183 ? -8.398 13.190 -45.726 1.00 67.44 183 PRO A N 1
ATOM 1407 C CA . PRO A 1 183 ? -9.663 13.005 -46.413 1.00 67.44 183 PRO A CA 1
ATOM 1408 C C . PRO A 1 183 ? -9.643 13.866 -47.670 1.00 67.44 183 PRO A C 1
ATOM 1410 O O . PRO A 1 183 ? -9.325 15.056 -47.601 1.00 67.44 183 PRO A O 1
ATOM 1413 N N . GLN A 1 184 ? -9.986 13.278 -48.817 1.00 64.50 184 GLN A N 1
ATOM 1414 C CA . GLN A 1 184 ? -10.233 14.068 -50.016 1.00 64.50 184 GLN A CA 1
ATOM 1415 C C . GLN A 1 184 ? -11.287 15.139 -49.696 1.00 64.50 184 GLN A C 1
ATOM 1417 O O . GLN A 1 184 ? -12.319 14.815 -49.095 1.00 64.50 184 GLN A O 1
ATOM 1422 N N . PRO A 1 185 ? -11.046 16.410 -50.064 1.00 63.53 185 PRO A N 1
ATOM 1423 C CA . PRO A 1 185 ? -12.023 17.460 -49.847 1.00 63.53 185 PRO A CA 1
ATOM 1424 C C . PRO A 1 185 ? -13.311 17.110 -50.610 1.00 63.53 185 PRO A C 1
ATOM 1426 O O . PRO A 1 185 ? -13.239 16.717 -51.779 1.00 63.53 185 PRO A O 1
ATOM 1429 N N . PRO A 1 186 ? -14.489 17.219 -49.972 1.00 68.50 186 PRO A N 1
ATOM 1430 C CA . PRO A 1 186 ? -15.746 16.900 -50.627 1.00 68.50 186 PRO A CA 1
ATOM 1431 C C . PRO A 1 186 ? -15.975 17.837 -51.826 1.00 68.50 186 PRO A C 1
ATOM 1433 O O . PRO A 1 186 ? -15.698 19.037 -51.725 1.00 68.50 186 PRO A O 1
ATOM 1436 N N . PRO A 1 187 ? -16.495 17.322 -52.956 1.00 62.22 187 PRO A N 1
ATOM 1437 C CA . PRO A 1 187 ? -16.801 18.139 -54.122 1.00 62.22 187 PRO A CA 1
ATOM 1438 C C . PRO A 1 187 ? -17.875 19.177 -53.769 1.00 62.22 187 PRO A C 1
ATOM 1440 O O . PRO A 1 187 ? -18.909 18.862 -53.176 1.00 62.22 187 PRO A O 1
ATOM 1443 N N . GLY A 1 188 ? -17.575 20.436 -54.097 1.00 53.44 188 GLY A N 1
ATOM 1444 C CA . GLY A 1 188 ? -18.325 21.617 -53.683 1.00 53.44 188 GLY A CA 1
ATOM 1445 C C . GLY A 1 188 ? -19.803 21.590 -54.072 1.00 53.44 188 GLY A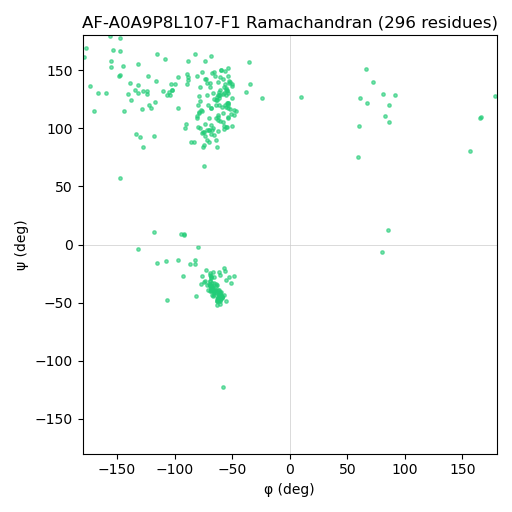 C 1
ATOM 1446 O O . GLY A 1 188 ? -20.169 21.235 -55.192 1.00 53.44 188 GLY A O 1
ATOM 1447 N N . LYS A 1 189 ? -20.653 22.029 -53.139 1.00 52.25 189 LYS A N 1
ATOM 1448 C CA . LYS A 1 189 ? -22.040 22.406 -53.427 1.00 52.25 189 LYS A CA 1
ATOM 1449 C C . LYS A 1 189 ? -22.112 23.894 -53.802 1.00 52.25 189 LYS A C 1
ATOM 1451 O O . LYS A 1 189 ? -21.448 24.701 -53.150 1.00 52.25 189 LYS A O 1
ATOM 1456 N N . PRO A 1 190 ? -22.912 24.262 -54.818 1.00 53.25 190 PRO A N 1
ATOM 1457 C CA . PRO A 1 190 ? -23.076 25.644 -55.254 1.00 53.25 190 PRO A CA 1
ATOM 1458 C C . PRO A 1 190 ? -23.917 26.473 -54.263 1.00 53.25 190 PRO A C 1
ATOM 1460 O O . PRO A 1 190 ? -24.696 25.908 -53.489 1.00 53.25 190 PRO A O 1
ATOM 1463 N N . PRO A 1 191 ? -23.776 27.812 -54.287 1.00 59.12 191 PRO A N 1
ATOM 1464 C CA . PRO A 1 191 ? -24.477 28.713 -53.384 1.00 59.12 191 PRO A CA 1
ATOM 1465 C C . PRO A 1 191 ? -25.932 28.905 -53.825 1.00 59.12 191 PRO A C 1
ATOM 1467 O O . PRO A 1 191 ? -26.200 29.368 -54.931 1.00 59.12 191 PRO A O 1
ATOM 1470 N N . SER A 1 192 ? -26.875 28.606 -52.935 1.00 48.88 192 SER A N 1
ATOM 1471 C CA . SER A 1 192 ? -28.267 29.035 -53.072 1.00 48.88 192 SER A CA 1
ATOM 1472 C C . SER A 1 192 ? -28.661 29.878 -51.866 1.00 48.88 192 SER A C 1
ATOM 1474 O O . SER A 1 192 ? -28.623 29.439 -50.717 1.00 48.88 192 SER A O 1
ATOM 1476 N N . SER A 1 193 ? -28.988 31.119 -52.185 1.00 54.62 193 SER A N 1
ATOM 1477 C CA . SER A 1 193 ? -29.435 32.207 -51.337 1.00 54.62 193 SER A CA 1
ATOM 1478 C C . SER A 1 193 ? -30.828 32.001 -50.728 1.00 54.62 193 SER A C 1
ATOM 1480 O O . SER A 1 193 ? -31.676 31.315 -51.290 1.00 54.62 193 SER A O 1
ATOM 1482 N N . SER A 1 194 ? -31.059 32.793 -49.674 1.00 45.00 194 SER A N 1
ATOM 1483 C CA . SER A 1 194 ? -32.311 33.443 -49.243 1.00 45.00 194 SER A CA 1
ATOM 1484 C C . SER A 1 194 ? -33.274 32.757 -48.258 1.00 45.00 194 SER A C 1
ATOM 1486 O O . SER A 1 194 ? -33.801 31.682 -48.513 1.00 45.00 194 SER A O 1
ATOM 1488 N N . SER A 1 195 ? -33.598 33.564 -47.225 1.00 43.91 195 SER A N 1
ATOM 1489 C CA . SER A 1 195 ? -34.858 33.687 -46.452 1.00 43.91 195 SER A CA 1
ATOM 1490 C C . SER A 1 195 ? -35.297 32.504 -45.587 1.00 43.91 195 SER A C 1
ATOM 1492 O O . SER A 1 195 ? -35.064 31.362 -45.935 1.00 43.91 195 SER A O 1
ATOM 1494 N N . SER A 1 196 ? -36.025 32.631 -44.482 1.00 47.69 196 SER A N 1
ATOM 1495 C CA . SER A 1 196 ? -36.401 33.652 -43.486 1.00 47.69 196 SER A CA 1
ATOM 1496 C C . SER A 1 196 ? -37.284 32.879 -42.483 1.00 47.69 196 SER A C 1
ATOM 1498 O O . SER A 1 196 ? -37.867 31.878 -42.889 1.00 47.69 196 SER A O 1
ATOM 1500 N N . THR A 1 197 ? -37.491 33.384 -41.253 1.00 46.00 197 THR A N 1
ATOM 1501 C CA . THR A 1 197 ? -38.631 33.057 -40.335 1.00 46.00 197 THR A CA 1
ATOM 1502 C C . THR A 1 197 ? -38.767 31.580 -39.885 1.00 46.00 197 THR A C 1
ATOM 1504 O O . THR A 1 197 ? -38.841 30.677 -40.696 1.00 46.00 197 THR A O 1
ATOM 1507 N N . SER A 1 198 ? -38.842 31.171 -38.617 1.00 40.50 198 SER A N 1
ATOM 1508 C CA . SER A 1 198 ? -39.552 31.676 -37.434 1.00 40.50 198 SER A CA 1
ATOM 1509 C C . SER A 1 198 ? -39.174 30.803 -36.211 1.00 40.50 198 SER A C 1
ATOM 1511 O O . SER A 1 198 ? -38.577 29.740 -36.390 1.00 40.50 198 SER A O 1
ATOM 1513 N N . PRO A 1 199 ? -39.528 31.204 -34.973 1.00 65.56 199 PRO A N 1
ATOM 1514 C CA . PRO A 1 199 ? -39.194 30.481 -33.747 1.00 65.56 199 PRO A CA 1
ATOM 1515 C C . PRO A 1 199 ? -40.259 29.433 -33.393 1.00 65.56 199 PRO A C 1
ATOM 1517 O O . PRO A 1 199 ? -41.454 29.675 -33.554 1.00 65.56 199 PRO A O 1
ATOM 1520 N N . GLY A 1 200 ? -39.850 28.285 -32.849 1.00 41.00 200 GLY A N 1
ATOM 1521 C CA . GLY A 1 200 ? -40.816 27.331 -32.312 1.00 41.00 200 GLY A CA 1
ATOM 1522 C C . GLY A 1 200 ? -40.288 25.930 -32.024 1.00 41.00 200 GLY A C 1
ATOM 1523 O O . GLY A 1 200 ? -40.164 25.114 -32.922 1.00 41.00 200 GLY A O 1
ATOM 1524 N N . ASN A 1 201 ? -40.209 25.645 -30.724 1.00 40.25 201 ASN A N 1
ATOM 1525 C CA . ASN A 1 201 ? -40.746 24.430 -30.113 1.00 40.25 201 ASN A CA 1
ATOM 1526 C C . ASN A 1 201 ? -39.883 23.146 -30.091 1.00 40.25 201 ASN A C 1
ATOM 1528 O O . ASN A 1 201 ? -39.614 22.516 -31.102 1.00 40.25 201 ASN A O 1
ATOM 1532 N N . ARG A 1 202 ? -39.655 22.719 -28.841 1.00 41.03 202 ARG A N 1
ATOM 1533 C CA . ARG A 1 202 ? -39.575 21.343 -28.318 1.00 41.03 202 ARG A CA 1
ATOM 1534 C C . ARG A 1 202 ? -38.424 20.426 -28.756 1.00 41.03 202 ARG A C 1
ATOM 1536 O O . ARG A 1 202 ? -38.259 20.043 -29.903 1.00 41.03 202 ARG A O 1
ATOM 1543 N N . SER A 1 203 ? -37.716 20.007 -27.707 1.00 43.72 203 SER A N 1
ATOM 1544 C CA . SER A 1 203 ? -36.802 18.875 -27.561 1.00 43.72 203 SER A CA 1
ATOM 1545 C C . SER A 1 203 ? -37.208 17.619 -28.344 1.00 43.72 203 SER A C 1
ATOM 1547 O O . SER A 1 203 ? -38.396 17.345 -28.517 1.00 43.72 203 SER A O 1
ATOM 1549 N N . PRO A 1 204 ? -36.224 16.759 -28.639 1.00 49.31 204 PRO A N 1
ATOM 1550 C CA . PRO A 1 204 ? -36.125 15.577 -27.788 1.00 49.31 204 PRO A CA 1
ATOM 1551 C C . PRO A 1 204 ? -34.706 15.292 -27.286 1.00 49.31 204 PRO A C 1
ATOM 1553 O O . PRO A 1 204 ? -33.697 15.696 -27.857 1.00 49.31 204 PRO A O 1
ATOM 1556 N N . GLN A 1 205 ? -34.690 14.585 -26.160 1.00 45.78 205 GLN A N 1
ATOM 1557 C CA . GLN A 1 205 ? -33.568 13.856 -25.587 1.00 45.78 205 GLN A CA 1
ATOM 1558 C C . GLN A 1 205 ? -32.704 13.160 -26.646 1.00 45.78 205 GLN A C 1
ATOM 1560 O O . GLN A 1 205 ? -33.199 12.354 -27.429 1.00 45.78 205 GLN A O 1
ATOM 1565 N N . THR A 1 206 ? -31.392 13.345 -26.545 1.00 38.56 206 THR A N 1
ATOM 1566 C CA . THR A 1 206 ? -30.421 12.311 -26.915 1.00 38.56 206 THR A CA 1
ATOM 1567 C C . THR A 1 206 ? -29.628 11.948 -25.673 1.00 38.56 206 THR A C 1
ATOM 1569 O O . THR A 1 206 ? -28.649 12.598 -25.305 1.00 38.56 206 THR A O 1
ATOM 1572 N N . THR A 1 207 ? -30.113 10.910 -25.001 1.00 39.53 207 THR A N 1
ATOM 1573 C CA . THR A 1 207 ? -29.382 10.076 -24.051 1.00 39.53 207 THR A CA 1
ATOM 1574 C C . THR A 1 207 ? -28.172 9.485 -24.767 1.00 39.53 207 THR A C 1
ATOM 1576 O O . THR A 1 207 ? -28.302 8.577 -25.584 1.00 39.53 207 THR A O 1
ATOM 1579 N N . ASN A 1 208 ? -26.980 10.004 -24.475 1.00 34.72 208 ASN A N 1
ATOM 1580 C CA . ASN A 1 208 ? -25.744 9.350 -24.881 1.00 34.72 208 ASN A CA 1
ATOM 1581 C C . ASN A 1 208 ? -25.418 8.265 -23.844 1.00 34.72 208 ASN A C 1
ATOM 1583 O O . ASN A 1 208 ? -24.775 8.516 -22.824 1.00 34.72 208 ASN A O 1
ATOM 1587 N N . ASN A 1 209 ? -25.959 7.072 -24.088 1.00 36.66 209 ASN A N 1
ATOM 1588 C CA . ASN A 1 209 ? -25.686 5.859 -23.332 1.00 36.66 209 ASN A CA 1
ATOM 1589 C C . ASN A 1 209 ? -24.287 5.348 -23.687 1.00 36.66 209 ASN A C 1
ATOM 1591 O O . ASN A 1 209 ? -24.132 4.561 -24.617 1.00 36.66 209 ASN A O 1
ATOM 1595 N N . ASN A 1 210 ? -23.275 5.735 -22.911 1.00 36.25 210 ASN A N 1
ATOM 1596 C CA . ASN A 1 210 ? -22.053 4.942 -22.832 1.00 36.25 210 ASN A CA 1
ATOM 1597 C C . ASN A 1 210 ? -22.275 3.870 -21.757 1.00 36.25 210 ASN A C 1
ATOM 1599 O O . ASN A 1 210 ? -22.050 4.091 -20.565 1.00 36.25 210 ASN A O 1
ATOM 1603 N N . ALA A 1 211 ? -22.818 2.732 -22.191 1.00 31.89 211 ALA A N 1
ATOM 1604 C CA . ALA A 1 211 ? -23.056 1.558 -21.368 1.00 31.89 211 ALA A CA 1
ATOM 1605 C C . ALA A 1 211 ? -21.718 1.018 -20.839 1.00 31.89 211 ALA A C 1
ATOM 1607 O O . ALA A 1 211 ? -20.997 0.293 -21.518 1.00 31.89 211 ALA A O 1
ATOM 1608 N N . THR A 1 212 ? -21.378 1.389 -19.607 1.00 37.22 212 THR A N 1
ATOM 1609 C CA . THR A 1 212 ? -20.391 0.656 -18.818 1.00 37.22 212 THR A CA 1
ATOM 1610 C C . THR A 1 212 ? -21.114 -0.545 -18.232 1.00 37.22 212 THR A C 1
ATOM 1612 O O . THR A 1 212 ? -21.968 -0.393 -17.362 1.00 37.22 212 THR A O 1
ATOM 1615 N N . THR A 1 213 ? -20.796 -1.736 -18.731 1.00 33.38 213 THR A N 1
ATOM 1616 C CA . THR A 1 213 ? -21.221 -3.009 -18.149 1.00 33.38 213 THR A CA 1
ATOM 1617 C C . THR A 1 213 ? -20.739 -3.078 -16.699 1.00 33.38 213 THR A C 1
ATOM 1619 O O . THR A 1 213 ? -19.572 -3.362 -16.430 1.00 33.38 213 THR A O 1
ATOM 1622 N N . ILE A 1 214 ? -21.631 -2.789 -15.753 1.00 32.12 214 ILE A N 1
ATOM 1623 C CA . ILE A 1 214 ? -21.437 -3.118 -14.343 1.00 32.12 214 ILE A CA 1
ATOM 1624 C C . ILE A 1 214 ? -21.779 -4.600 -14.212 1.00 32.12 214 ILE A C 1
ATOM 1626 O O . ILE A 1 214 ? -22.942 -4.991 -14.209 1.00 32.12 214 ILE A O 1
ATOM 1630 N N . THR A 1 215 ? -20.751 -5.441 -14.148 1.00 31.34 215 THR A N 1
ATOM 1631 C CA . THR A 1 215 ? -20.897 -6.822 -13.689 1.00 31.34 215 THR A CA 1
ATOM 1632 C C . THR A 1 215 ? -21.168 -6.782 -12.188 1.00 31.34 215 THR A C 1
ATOM 1634 O O . THR A 1 215 ? -20.245 -6.621 -11.390 1.00 31.34 215 THR A O 1
ATOM 1637 N N . THR A 1 216 ? -22.438 -6.898 -11.807 1.00 27.98 216 THR A N 1
ATOM 1638 C CA . THR A 1 216 ? -22.845 -7.240 -10.443 1.00 27.98 216 THR A CA 1
ATOM 1639 C C . THR A 1 216 ? -22.300 -8.630 -10.134 1.00 27.98 216 THR A C 1
ATOM 1641 O O . THR A 1 216 ? -22.719 -9.613 -10.740 1.00 27.98 216 THR A O 1
ATOM 1644 N N . ILE A 1 217 ? -21.325 -8.715 -9.232 1.00 34.03 217 ILE A N 1
ATOM 1645 C CA . ILE A 1 217 ? -20.890 -9.989 -8.664 1.00 34.03 217 ILE A CA 1
ATOM 1646 C C . ILE A 1 217 ? -21.733 -10.179 -7.407 1.00 34.03 217 ILE A C 1
ATOM 1648 O O . ILE A 1 217 ? -21.472 -9.558 -6.381 1.00 34.03 217 ILE A O 1
ATOM 1652 N N . THR A 1 218 ? -22.777 -10.993 -7.512 1.00 27.92 218 THR A N 1
ATOM 1653 C CA . THR A 1 218 ? -23.525 -11.487 -6.358 1.00 27.92 218 THR A CA 1
ATOM 1654 C C . THR A 1 218 ? -22.605 -12.436 -5.595 1.00 27.92 218 THR A C 1
ATOM 1656 O O . THR A 1 218 ? -22.366 -13.558 -6.035 1.00 27.92 218 THR A O 1
ATOM 1659 N N . THR A 1 219 ? -22.029 -11.989 -4.482 1.00 32.38 219 THR A N 1
ATOM 1660 C CA . THR A 1 219 ? -21.412 -12.891 -3.505 1.00 32.38 219 THR A CA 1
ATOM 1661 C C . THR A 1 219 ? -22.530 -13.602 -2.759 1.00 32.38 219 THR A C 1
ATOM 1663 O O . THR A 1 219 ? -23.200 -13.008 -1.919 1.00 32.38 219 THR A O 1
ATOM 1666 N N . THR A 1 220 ? -22.756 -14.864 -3.107 1.00 26.53 220 THR A N 1
ATOM 1667 C CA . THR A 1 220 ? -23.610 -15.787 -2.365 1.00 26.53 220 THR A CA 1
ATOM 1668 C C . THR A 1 220 ? -23.008 -15.989 -0.976 1.00 26.53 220 THR A C 1
ATOM 1670 O O . THR A 1 220 ? -21.945 -16.587 -0.830 1.00 26.53 220 THR A O 1
ATOM 1673 N N . THR A 1 221 ? -23.670 -15.457 0.047 1.00 31.05 221 THR A N 1
ATOM 1674 C CA . THR A 1 221 ? -23.479 -15.857 1.441 1.00 31.05 221 THR A CA 1
ATOM 1675 C C . THR A 1 221 ? -23.905 -17.312 1.581 1.00 31.05 221 THR A C 1
ATOM 1677 O O . THR A 1 221 ? -25.047 -17.657 1.283 1.00 31.05 221 THR A O 1
ATOM 1680 N N . TYR A 1 222 ? -22.981 -18.172 2.000 1.00 31.67 222 TYR A N 1
ATOM 1681 C CA . TYR A 1 222 ? -23.300 -19.532 2.420 1.00 31.67 222 TYR A CA 1
ATOM 1682 C C . TYR A 1 222 ? -24.040 -19.435 3.751 1.00 31.67 222 TYR A C 1
ATOM 1684 O O . TYR A 1 222 ? -23.537 -18.864 4.718 1.00 31.67 222 TYR A O 1
ATOM 1692 N N . ASP A 1 223 ? -25.260 -19.948 3.726 1.00 30.38 223 ASP A N 1
ATOM 1693 C CA . ASP A 1 223 ? -26.161 -20.107 4.850 1.00 30.38 223 ASP A CA 1
ATOM 1694 C C . ASP A 1 223 ? -25.577 -21.129 5.838 1.00 30.38 223 ASP A C 1
ATOM 1696 O O . ASP A 1 223 ? -25.200 -22.245 5.465 1.00 30.38 223 ASP A O 1
ATOM 1700 N N . THR A 1 224 ? -25.448 -20.714 7.095 1.00 34.16 224 THR A N 1
ATOM 1701 C CA . THR A 1 224 ? -24.995 -21.543 8.211 1.00 34.16 224 THR A CA 1
ATOM 1702 C C . THR A 1 224 ? -26.133 -22.486 8.584 1.00 34.16 224 THR A C 1
ATOM 1704 O O . THR A 1 224 ? -27.044 -22.121 9.325 1.00 34.16 224 THR A O 1
ATOM 1707 N N . ALA A 1 225 ? -26.075 -23.715 8.072 1.00 34.69 225 ALA A N 1
ATOM 1708 C CA . ALA A 1 225 ? -26.962 -24.787 8.495 1.00 34.69 225 ALA A CA 1
ATOM 1709 C C . ALA A 1 225 ? -26.783 -25.070 9.997 1.00 34.69 225 ALA A C 1
ATOM 1711 O O . ALA A 1 225 ? -25.672 -25.250 10.498 1.00 34.69 225 ALA A O 1
ATOM 1712 N N . SER A 1 226 ? -27.910 -25.087 10.706 1.00 46.16 226 SER A N 1
ATOM 1713 C CA . SER A 1 226 ? -28.024 -25.419 12.124 1.00 46.16 226 SER A CA 1
ATOM 1714 C C . SER A 1 226 ? -27.517 -26.838 12.436 1.00 46.16 226 SER A C 1
ATOM 1716 O O . SER A 1 226 ? -27.650 -27.730 11.596 1.00 46.16 226 SER A O 1
ATOM 1718 N N . PRO A 1 227 ? -26.986 -27.087 13.646 1.00 51.53 227 PRO A N 1
ATOM 1719 C CA . PRO A 1 227 ? -26.619 -28.432 14.073 1.00 51.53 227 PRO A CA 1
ATOM 1720 C C . PRO A 1 227 ? -27.872 -29.275 14.384 1.00 51.53 227 PRO A C 1
ATOM 1722 O O . PRO A 1 227 ? -28.834 -28.748 14.953 1.00 51.53 227 PRO A O 1
ATOM 1725 N N . PRO A 1 228 ? -27.888 -30.581 14.058 1.00 54.91 228 PRO A N 1
ATOM 1726 C CA . PRO A 1 228 ? -28.962 -31.464 14.480 1.00 54.91 228 PRO A CA 1
ATOM 1727 C C . PRO A 1 228 ? -28.867 -31.744 15.984 1.00 54.91 228 PRO A C 1
ATOM 1729 O O . PRO A 1 228 ? -27.794 -31.941 16.551 1.00 54.91 228 PRO A O 1
ATOM 1732 N N . THR A 1 229 ? -30.033 -31.744 16.621 1.00 53.97 229 THR A N 1
ATOM 1733 C CA . THR A 1 229 ? -30.245 -32.174 18.003 1.00 53.97 229 THR A CA 1
ATOM 1734 C C . THR A 1 229 ? -30.323 -33.699 18.019 1.00 53.97 229 THR A C 1
ATOM 1736 O O . THR A 1 229 ? -31.296 -34.257 17.517 1.00 53.97 229 THR A O 1
ATOM 1739 N N . GLU A 1 230 ? -29.318 -34.373 18.578 1.00 44.34 230 GLU A N 1
ATOM 1740 C CA . GLU A 1 230 ? -29.374 -35.813 18.857 1.00 44.34 230 GLU A CA 1
ATOM 1741 C C . GLU A 1 230 ? -29.642 -36.058 20.346 1.00 44.34 230 GLU A C 1
ATOM 1743 O O . GLU A 1 230 ? -29.061 -35.428 21.230 1.00 44.34 230 GLU A O 1
ATOM 1748 N N . THR A 1 231 ? -30.594 -36.953 20.591 1.00 53.81 231 THR A N 1
ATOM 1749 C CA . THR A 1 231 ? -31.121 -37.360 21.901 1.00 53.81 231 THR A CA 1
ATOM 1750 C C . THR A 1 231 ? -30.406 -38.655 22.319 1.00 53.81 231 THR A C 1
ATOM 1752 O O . THR A 1 231 ? -30.107 -39.457 21.434 1.00 53.81 231 THR A O 1
ATOM 1755 N N . PRO A 1 232 ? -30.101 -38.891 23.610 1.00 55.72 232 PRO A N 1
ATOM 1756 C CA . PRO A 1 2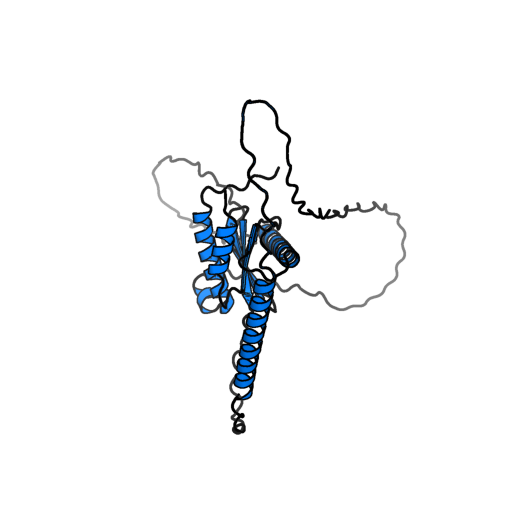32 ? -29.265 -40.015 24.023 1.00 55.72 232 PRO A CA 1
ATOM 1757 C C . PRO A 1 232 ? -30.089 -41.284 24.268 1.00 55.72 232 PRO A C 1
ATOM 1759 O O . PRO A 1 232 ? -31.147 -41.213 24.888 1.00 55.72 232 PRO A O 1
ATOM 1762 N N . ASP A 1 233 ? -29.542 -42.439 23.885 1.00 48.34 233 ASP A N 1
ATOM 1763 C CA . ASP A 1 233 ? -29.946 -43.747 24.413 1.00 48.34 233 ASP A CA 1
ATOM 1764 C C . ASP A 1 233 ? -28.732 -44.483 25.020 1.00 48.34 233 ASP A C 1
ATOM 1766 O O . ASP A 1 233 ? -27.613 -44.342 24.511 1.00 48.34 233 ASP A O 1
ATOM 1770 N N . PRO A 1 234 ? -28.909 -45.260 26.110 1.00 65.31 234 PRO A N 1
ATOM 1771 C CA . PRO A 1 234 ? -27.817 -45.901 26.834 1.00 65.31 234 PRO A CA 1
ATOM 1772 C C . PRO A 1 234 ? -27.725 -47.409 26.544 1.00 65.31 234 PRO A C 1
ATOM 1774 O O . PRO A 1 234 ? -28.700 -48.129 26.727 1.00 65.31 234 PRO A O 1
ATOM 1777 N N . ALA A 1 235 ? -26.532 -47.918 26.216 1.00 44.94 235 ALA A N 1
ATOM 1778 C CA . ALA A 1 235 ? -26.113 -49.284 26.567 1.00 44.94 235 ALA A CA 1
ATOM 1779 C C . ALA A 1 235 ? -24.617 -49.523 26.281 1.00 44.94 235 ALA A C 1
ATOM 1781 O O . ALA A 1 235 ? -24.166 -49.519 25.142 1.00 44.94 235 ALA A O 1
ATOM 1782 N N . THR A 1 236 ? -23.880 -49.745 27.371 1.00 50.19 236 THR A N 1
ATOM 1783 C CA . THR A 1 236 ? -22.770 -50.701 27.560 1.00 50.19 236 THR A CA 1
ATOM 1784 C C . THR A 1 236 ? -22.207 -51.431 26.336 1.00 50.19 236 THR A C 1
ATOM 1786 O O . THR A 1 236 ? -22.923 -52.201 25.718 1.00 50.19 236 THR A O 1
ATOM 1789 N N . HIS A 1 237 ? -20.884 -51.362 26.141 1.00 45.72 237 HIS A N 1
ATOM 1790 C CA . HIS A 1 237 ? -19.969 -52.512 26.258 1.00 45.72 237 HIS A CA 1
ATOM 1791 C C . HIS A 1 237 ? -18.508 -52.029 26.302 1.00 45.72 237 HIS A C 1
ATOM 1793 O O . HIS A 1 237 ? -18.067 -51.213 25.500 1.00 45.72 237 HIS A O 1
ATOM 1799 N N . ALA A 1 238 ? -17.767 -52.532 27.286 1.00 44.53 238 ALA A N 1
ATOM 1800 C CA . ALA A 1 238 ? -16.341 -52.311 27.470 1.00 44.53 238 ALA A CA 1
ATOM 1801 C C . ALA A 1 238 ? -15.518 -53.096 26.440 1.00 44.53 238 ALA A C 1
ATOM 1803 O O . ALA A 1 238 ? -15.820 -54.264 26.218 1.00 44.53 238 ALA A O 1
ATOM 1804 N N . THR A 1 239 ? -14.417 -52.530 25.929 1.00 42.88 239 THR A N 1
ATOM 1805 C CA . THR A 1 239 ? -13.120 -53.231 25.838 1.00 42.88 239 THR A CA 1
ATOM 1806 C C . THR A 1 239 ? -11.970 -52.228 25.690 1.00 42.88 239 THR A C 1
ATOM 1808 O O . THR A 1 239 ? -12.000 -51.323 24.866 1.00 42.88 239 THR A O 1
ATOM 1811 N N . SER A 1 240 ? -10.965 -52.443 26.533 1.00 52.00 240 SER A N 1
ATOM 1812 C CA . SER A 1 240 ? -9.577 -51.980 26.503 1.00 52.00 240 SER A CA 1
ATOM 1813 C C . SER A 1 240 ? -8.943 -51.849 25.108 1.00 52.00 240 SER A C 1
ATOM 1815 O O . SER A 1 240 ? -9.035 -52.789 24.322 1.00 52.00 240 SER A O 1
ATOM 1817 N N . ASN A 1 241 ? -8.187 -50.768 24.858 1.00 43.22 241 ASN A N 1
ATOM 1818 C CA . ASN A 1 241 ? -6.743 -50.862 24.582 1.00 43.22 241 ASN A CA 1
ATOM 1819 C C . ASN A 1 241 ? -6.039 -49.497 24.471 1.00 43.22 241 ASN A C 1
ATOM 1821 O O . ASN A 1 241 ? -6.520 -48.564 23.837 1.00 43.22 241 ASN A O 1
ATOM 1825 N N . ASN A 1 242 ? -4.865 -49.449 25.102 1.00 57.69 242 ASN A N 1
ATOM 1826 C CA . ASN A 1 242 ? -3.869 -48.382 25.082 1.00 57.69 242 ASN A CA 1
ATOM 1827 C C . ASN A 1 242 ? -3.200 -48.234 23.704 1.00 57.69 242 ASN A C 1
ATOM 1829 O O . ASN A 1 242 ? -2.995 -49.240 23.024 1.00 57.69 242 ASN A O 1
ATOM 1833 N N . ASN A 1 243 ? -2.829 -46.995 23.351 1.00 50.34 243 ASN A N 1
ATOM 1834 C CA . ASN A 1 243 ? -1.516 -46.526 22.853 1.00 50.34 243 ASN A CA 1
ATOM 1835 C C . ASN A 1 243 ? -1.724 -45.119 22.240 1.00 50.34 243 ASN A C 1
ATOM 1837 O O . ASN A 1 243 ? -2.546 -44.962 21.347 1.00 50.34 243 ASN A O 1
ATOM 1841 N N . ASP A 1 244 ? -1.249 -44.031 22.846 1.00 34.91 244 ASP A N 1
ATOM 1842 C CA . ASP A 1 244 ? 0.131 -43.510 22.865 1.00 34.91 244 ASP A CA 1
ATOM 1843 C C . ASP A 1 244 ? 0.501 -42.699 21.599 1.00 34.91 244 ASP A C 1
ATOM 1845 O O . ASP A 1 244 ? 0.350 -43.161 20.471 1.00 34.91 244 ASP A O 1
ATOM 1849 N N . ALA A 1 245 ? 1.040 -41.504 21.868 1.00 40.19 245 ALA A N 1
ATOM 1850 C CA . ALA A 1 245 ? 1.976 -40.717 21.065 1.00 40.19 245 ALA A CA 1
ATOM 1851 C C . ALA A 1 245 ? 1.514 -39.805 19.888 1.00 40.19 245 ALA A C 1
ATOM 1853 O O . ALA A 1 245 ? 1.299 -40.237 18.762 1.00 40.19 245 ALA A O 1
ATOM 1854 N N . LEU A 1 246 ? 1.654 -38.492 20.163 1.00 41.88 246 LEU A N 1
ATOM 1855 C CA . LEU A 1 246 ? 2.355 -37.461 19.360 1.00 41.88 246 LEU A CA 1
ATOM 1856 C C . LEU A 1 246 ? 1.613 -36.732 18.217 1.00 41.88 246 LEU A C 1
ATOM 1858 O O . LEU A 1 246 ? 1.528 -37.219 17.096 1.00 41.88 246 LEU A O 1
ATOM 1862 N N . ALA A 1 247 ? 1.246 -35.465 18.468 1.00 36.88 247 ALA A N 1
ATOM 1863 C CA . ALA A 1 247 ? 1.914 -34.265 17.915 1.00 36.88 247 ALA A CA 1
ATOM 1864 C C . ALA A 1 247 ? 0.961 -33.047 17.903 1.00 36.88 247 ALA A C 1
ATOM 1866 O O . ALA A 1 247 ? 0.398 -32.676 16.872 1.00 36.88 247 ALA A O 1
ATOM 1867 N N . GLU A 1 248 ? 0.801 -32.382 19.052 1.00 33.62 248 GLU A N 1
ATOM 1868 C CA . GLU A 1 248 ? 0.198 -31.047 19.098 1.00 33.62 248 GLU A CA 1
ATOM 1869 C C . GLU A 1 248 ? 1.153 -30.026 18.471 1.00 33.62 248 GLU A C 1
ATOM 1871 O O . GLU A 1 248 ? 2.203 -29.677 19.015 1.00 33.62 248 GLU A O 1
ATOM 1876 N N . SER A 1 249 ? 0.773 -29.542 17.293 1.00 35.38 249 SER A N 1
ATOM 1877 C CA . SER A 1 249 ? 1.437 -28.435 16.616 1.00 35.38 249 SER A CA 1
ATOM 1878 C C . SER A 1 249 ? 1.035 -27.135 17.308 1.00 35.38 249 SER A C 1
ATOM 1880 O O . SER A 1 249 ? -0.029 -26.580 17.046 1.00 35.38 249 SER A O 1
ATOM 1882 N N . SER A 1 250 ? 1.876 -26.664 18.227 1.00 36.81 250 SER A N 1
ATOM 1883 C CA . SER A 1 250 ? 1.709 -25.360 18.869 1.00 36.81 250 SER A CA 1
ATOM 1884 C C . SER A 1 250 ? 1.822 -24.236 17.825 1.00 36.81 250 SER A C 1
ATOM 1886 O O . SER A 1 250 ? 2.854 -24.150 17.155 1.00 36.81 250 SER A O 1
ATOM 1888 N N . PRO A 1 251 ? 0.831 -23.338 17.676 1.00 42.06 251 PRO A N 1
ATOM 1889 C CA . PRO A 1 251 ? 1.019 -22.124 16.895 1.00 42.06 251 PRO A CA 1
ATOM 1890 C C . PRO A 1 251 ? 1.998 -21.210 17.640 1.00 42.06 251 PRO A C 1
ATOM 1892 O O . PRO A 1 251 ? 1.739 -20.777 18.765 1.00 42.06 251 PRO A O 1
ATOM 1895 N N . SER A 1 252 ? 3.146 -20.937 17.018 1.00 36.47 252 SER A N 1
ATOM 1896 C CA . SER A 1 252 ? 4.155 -20.010 17.529 1.00 36.47 252 SER A CA 1
ATOM 1897 C C . SER A 1 252 ? 3.519 -18.669 17.895 1.00 36.47 252 SER A C 1
ATOM 1899 O O . SER A 1 252 ? 3.067 -17.915 17.036 1.00 36.47 252 SER A O 1
ATOM 1901 N N . ARG A 1 253 ? 3.503 -18.376 19.199 1.00 37.31 253 ARG A N 1
ATOM 1902 C CA . ARG A 1 253 ? 3.176 -17.069 19.769 1.00 37.31 253 ARG A CA 1
ATOM 1903 C C . ARG A 1 253 ? 4.070 -16.008 19.125 1.00 37.31 253 ARG A C 1
ATOM 1905 O O . ARG A 1 253 ? 5.261 -15.941 19.417 1.00 37.31 253 ARG A O 1
ATOM 1912 N N . GLY A 1 254 ? 3.485 -15.167 18.276 1.00 35.19 254 GLY A N 1
ATOM 1913 C CA . GLY A 1 254 ? 4.104 -13.916 17.852 1.00 35.19 254 GLY A CA 1
ATOM 1914 C C . GLY A 1 254 ? 4.329 -13.042 19.082 1.00 35.19 254 GLY A C 1
ATOM 1915 O O . GLY A 1 254 ? 3.380 -12.529 19.671 1.00 35.19 254 GLY A O 1
ATOM 1916 N N . SER A 1 255 ? 5.583 -12.931 19.513 1.00 33.88 255 SER A N 1
ATOM 1917 C CA . SER A 1 255 ? 5.987 -12.062 20.614 1.00 33.88 255 SER A CA 1
ATOM 1918 C C . SER A 1 255 ? 5.817 -10.607 20.177 1.00 33.88 255 SER A C 1
ATOM 1920 O O . SER A 1 255 ? 6.659 -10.057 19.472 1.00 33.88 255 SER A O 1
ATOM 1922 N N . SER A 1 256 ? 4.701 -9.994 20.570 1.00 37.78 256 SER A N 1
ATOM 1923 C CA . SER A 1 256 ? 4.415 -8.577 20.342 1.00 37.78 256 SER A CA 1
ATOM 1924 C C . SER A 1 256 ? 5.246 -7.730 21.305 1.00 37.78 256 SER A C 1
ATOM 1926 O O . SER A 1 256 ? 4.784 -7.360 22.383 1.00 37.78 256 SER A O 1
ATOM 1928 N N . VAL A 1 257 ? 6.497 -7.450 20.942 1.00 35.06 257 VAL A N 1
ATOM 1929 C CA . VAL A 1 257 ? 7.332 -6.490 21.671 1.00 35.06 257 VAL A CA 1
ATOM 1930 C C . VAL A 1 257 ? 6.908 -5.087 21.245 1.00 35.06 257 VAL A C 1
ATOM 1932 O O . VAL A 1 257 ? 7.079 -4.703 20.090 1.00 35.06 257 VAL A O 1
ATOM 1935 N N . VAL A 1 258 ? 6.340 -4.323 22.176 1.00 40.09 258 VAL A N 1
ATOM 1936 C CA . VAL A 1 258 ? 6.097 -2.887 21.999 1.00 40.09 258 VAL A CA 1
ATOM 1937 C C . VAL A 1 258 ? 7.460 -2.199 22.066 1.00 40.09 258 VAL A C 1
ATOM 1939 O O . VAL A 1 258 ? 7.957 -1.898 23.147 1.00 40.09 258 VAL A O 1
ATOM 1942 N N . MET A 1 259 ? 8.121 -2.059 20.918 1.00 39.94 259 MET A N 1
ATOM 1943 C CA . MET A 1 259 ? 9.384 -1.333 20.805 1.00 39.94 259 MET A CA 1
ATOM 1944 C C . MET A 1 259 ? 9.136 0.146 20.512 1.00 39.94 259 MET A C 1
ATOM 1946 O O . MET A 1 259 ? 8.179 0.507 19.825 1.00 39.94 259 MET A O 1
ATOM 1950 N N . ASP A 1 260 ? 10.024 0.983 21.042 1.00 41.81 260 ASP A N 1
ATOM 1951 C CA . ASP A 1 260 ? 10.061 2.420 20.796 1.00 41.81 260 ASP A CA 1
ATOM 1952 C C . ASP A 1 260 ? 10.198 2.699 19.279 1.00 41.81 260 ASP A C 1
ATOM 1954 O O . ASP A 1 260 ? 11.038 2.070 18.618 1.00 41.81 260 ASP A O 1
ATOM 1958 N N . PRO A 1 261 ? 9.360 3.576 18.687 1.00 55.19 261 PRO A N 1
ATOM 1959 C CA . PRO A 1 261 ? 9.310 3.784 17.240 1.00 55.19 261 PRO A CA 1
ATOM 1960 C C . PRO A 1 261 ? 10.627 4.295 16.636 1.00 55.19 261 PRO A C 1
ATOM 1962 O O . PRO A 1 261 ? 10.857 4.049 15.450 1.00 55.19 261 PRO A O 1
ATOM 1965 N N . ASP A 1 262 ? 11.493 4.945 17.421 1.00 48.91 262 ASP A N 1
ATOM 1966 C CA . ASP A 1 262 ? 12.758 5.508 16.926 1.00 48.91 262 ASP A CA 1
ATOM 1967 C C . ASP A 1 262 ? 13.846 4.433 16.724 1.00 48.91 262 ASP A C 1
ATOM 1969 O O . ASP A 1 262 ? 14.611 4.464 15.760 1.00 48.91 262 ASP A O 1
ATOM 1973 N N . VAL A 1 263 ? 13.871 3.395 17.569 1.00 50.53 263 VAL A N 1
ATOM 1974 C CA . VAL A 1 263 ? 14.894 2.330 17.498 1.00 50.53 263 VAL A CA 1
ATOM 1975 C C . VAL A 1 263 ? 14.617 1.352 16.349 1.00 50.53 263 VAL A C 1
ATOM 1977 O O . VAL A 1 263 ? 15.544 0.798 15.754 1.00 50.53 263 VAL A O 1
ATOM 1980 N N . LEU A 1 264 ? 13.350 1.189 15.948 1.00 54.72 264 LEU A N 1
ATOM 1981 C CA . LEU A 1 264 ? 12.991 0.349 14.801 1.00 54.72 264 LEU A CA 1
ATOM 1982 C C . LEU A 1 264 ? 13.446 0.938 13.456 1.00 54.72 264 LEU A C 1
ATOM 1984 O O . LEU A 1 264 ? 13.631 0.185 12.495 1.00 54.72 264 LEU A O 1
ATOM 1988 N N . ALA A 1 265 ? 13.631 2.260 13.370 1.00 53.00 265 ALA A N 1
ATOM 1989 C CA . ALA A 1 265 ? 13.996 2.940 12.128 1.00 53.00 265 ALA A CA 1
ATOM 1990 C C . ALA A 1 265 ? 15.420 2.596 11.663 1.00 53.00 265 ALA A C 1
ATOM 1992 O O . ALA A 1 265 ? 15.688 2.581 10.463 1.00 53.00 265 ALA A O 1
ATOM 1993 N N . GLN A 1 266 ? 16.319 2.260 12.593 1.00 50.75 266 GLN A N 1
ATOM 1994 C CA . GLN A 1 266 ? 17.719 1.964 12.280 1.00 50.75 266 GLN A CA 1
ATOM 1995 C C . GLN A 1 266 ? 17.960 0.494 11.895 1.00 50.75 266 GLN A C 1
ATOM 1997 O O . GLN A 1 266 ? 18.976 0.181 11.278 1.00 50.75 266 GLN A O 1
ATOM 2002 N N . GLN A 1 267 ? 17.014 -0.399 12.212 1.00 53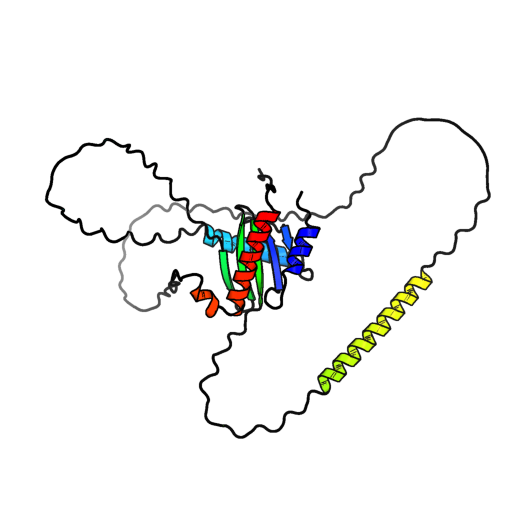.19 267 GLN A N 1
ATOM 2003 C CA . GLN A 1 267 ? 17.092 -1.834 11.902 1.00 53.19 267 GLN A CA 1
ATOM 2004 C C . GLN A 1 267 ? 16.142 -2.268 10.771 1.00 53.19 267 GLN A C 1
ATOM 2006 O O . GLN A 1 267 ? 16.294 -3.351 10.207 1.00 53.19 267 GLN A O 1
ATOM 2011 N N . SER A 1 268 ? 15.179 -1.423 10.401 1.00 60.09 268 SER A N 1
ATOM 2012 C CA . SER A 1 268 ? 14.211 -1.723 9.347 1.00 60.09 268 SER A CA 1
ATOM 2013 C C . SER A 1 268 ? 14.744 -1.252 8.001 1.00 60.09 268 SER A C 1
ATOM 2015 O O . SER A 1 268 ? 14.696 -0.062 7.722 1.00 60.09 268 SER A O 1
ATOM 2017 N N . GLY A 1 269 ? 15.224 -2.174 7.160 1.00 78.38 269 GLY A N 1
ATOM 2018 C CA . GLY A 1 269 ? 15.654 -1.904 5.781 1.00 78.38 269 GLY A CA 1
ATOM 2019 C C . GLY A 1 269 ? 14.551 -1.296 4.892 1.00 78.38 269 GLY A C 1
ATOM 2020 O O . GLY A 1 269 ? 13.975 -0.252 5.187 1.00 78.38 269 GLY A O 1
ATOM 2021 N N . ALA A 1 270 ? 14.201 -1.920 3.765 1.00 81.44 270 ALA A N 1
ATOM 2022 C CA . ALA A 1 270 ? 13.162 -1.345 2.894 1.00 81.44 270 ALA A CA 1
ATOM 2023 C C . ALA A 1 270 ? 11.791 -1.187 3.580 1.00 81.44 270 ALA A C 1
ATOM 2025 O O . ALA A 1 270 ? 11.029 -0.295 3.211 1.00 81.44 270 ALA A O 1
ATOM 2026 N N . LEU A 1 271 ? 11.494 -2.002 4.599 1.00 86.12 271 LEU A N 1
ATOM 2027 C CA . LEU A 1 271 ? 10.280 -1.887 5.413 1.00 86.12 271 LEU A CA 1
ATOM 2028 C C . LEU A 1 271 ? 10.200 -0.562 6.181 1.00 86.12 271 LEU A C 1
ATOM 2030 O O . LEU A 1 271 ? 9.126 0.034 6.249 1.00 86.12 271 LEU A O 1
ATOM 2034 N N . GLY A 1 272 ? 11.324 -0.073 6.715 1.00 86.06 272 GLY A N 1
ATOM 2035 C CA . GLY A 1 272 ? 11.369 1.197 7.440 1.00 86.06 272 GLY A CA 1
ATOM 2036 C C . GLY A 1 272 ? 11.072 2.365 6.507 1.00 86.06 272 GLY A C 1
ATOM 2037 O O . GLY A 1 272 ? 10.241 3.215 6.813 1.00 86.06 272 GLY A O 1
ATOM 2038 N N . ILE A 1 273 ? 11.668 2.341 5.311 1.00 88.12 273 ILE A N 1
ATOM 2039 C CA . ILE A 1 273 ? 11.410 3.336 4.260 1.00 88.12 273 ILE A CA 1
ATOM 2040 C C . ILE A 1 273 ? 9.933 3.314 3.847 1.00 88.12 273 ILE A C 1
ATOM 2042 O O . ILE A 1 273 ? 9.305 4.371 3.777 1.00 88.12 273 ILE A O 1
ATOM 2046 N N . LEU A 1 274 ? 9.370 2.124 3.601 1.00 89.94 274 LEU A N 1
ATOM 2047 C CA . LEU A 1 274 ? 7.970 1.954 3.205 1.00 89.94 274 LEU A CA 1
ATOM 2048 C C . LEU A 1 274 ? 7.015 2.525 4.260 1.00 89.94 274 LEU A C 1
ATOM 2050 O O . LEU A 1 274 ? 6.081 3.251 3.916 1.00 89.94 274 LEU A O 1
ATOM 2054 N N . ARG A 1 275 ? 7.278 2.239 5.539 1.00 91.75 275 ARG A N 1
ATOM 2055 C CA . ARG A 1 275 ? 6.500 2.756 6.667 1.00 91.75 275 ARG A CA 1
ATOM 2056 C C . ARG A 1 275 ? 6.590 4.277 6.768 1.00 91.75 275 ARG A C 1
ATOM 2058 O O . ARG A 1 275 ? 5.555 4.935 6.789 1.00 91.75 275 ARG A O 1
ATOM 2065 N N . THR A 1 276 ? 7.796 4.844 6.774 1.00 91.56 276 THR A N 1
ATOM 2066 C CA . THR A 1 276 ? 7.993 6.300 6.885 1.00 91.56 276 THR A CA 1
ATOM 2067 C C . THR A 1 276 ? 7.328 7.047 5.729 1.00 91.56 276 THR A C 1
ATOM 2069 O O . THR A 1 276 ? 6.672 8.068 5.944 1.00 91.56 276 THR A O 1
ATOM 2072 N N . GLN A 1 277 ? 7.436 6.526 4.501 1.00 92.25 277 GLN A N 1
ATOM 2073 C CA . GLN A 1 277 ? 6.737 7.097 3.345 1.00 92.25 277 GLN A CA 1
ATOM 2074 C C . GLN A 1 277 ? 5.215 6.967 3.479 1.00 92.25 277 GLN A C 1
ATOM 2076 O O . GLN A 1 277 ? 4.496 7.921 3.185 1.00 92.25 277 GLN A O 1
ATOM 2081 N N . GLY A 1 278 ? 4.722 5.824 3.961 1.00 92.94 278 GLY A N 1
ATOM 2082 C CA . GLY A 1 278 ? 3.301 5.593 4.221 1.00 92.94 278 GLY A CA 1
ATOM 2083 C C . GLY A 1 278 ? 2.710 6.555 5.238 1.00 92.94 278 GLY A C 1
ATOM 2084 O O . GLY A 1 278 ? 1.685 7.175 4.962 1.00 92.94 278 GLY A O 1
ATOM 2085 N N . GLU A 1 279 ? 3.372 6.732 6.378 1.00 94.25 279 GLU A N 1
ATOM 2086 C CA . GLU A 1 279 ? 2.936 7.648 7.435 1.00 94.25 279 GLU A CA 1
ATOM 2087 C C . GLU A 1 279 ? 2.985 9.114 6.973 1.00 94.25 279 GLU A C 1
ATOM 2089 O O . GLU A 1 279 ? 2.041 9.871 7.212 1.00 94.25 279 GLU A O 1
ATOM 2094 N N . GLY A 1 280 ? 4.043 9.514 6.256 1.00 93.81 280 GLY A N 1
ATOM 2095 C CA . GLY A 1 280 ? 4.153 10.859 5.685 1.00 93.81 280 GLY A CA 1
ATOM 2096 C C . GLY A 1 280 ? 3.048 11.157 4.668 1.00 93.81 280 GLY A C 1
ATOM 2097 O O . GLY A 1 280 ? 2.395 12.201 4.742 1.00 93.81 280 GLY A O 1
ATOM 2098 N N . LEU A 1 281 ? 2.787 10.214 3.760 1.00 94.31 281 LEU A N 1
ATOM 2099 C CA . LEU A 1 281 ? 1.725 10.336 2.765 1.00 94.31 281 LEU A CA 1
ATOM 2100 C C . LEU A 1 281 ? 0.332 10.322 3.408 1.00 94.31 281 LEU A C 1
ATOM 2102 O O . LEU A 1 281 ? -0.533 11.087 2.987 1.00 94.31 281 LEU A O 1
ATOM 2106 N N . ALA A 1 282 ? 0.112 9.500 4.436 1.00 95.38 282 ALA A N 1
ATOM 2107 C CA . ALA A 1 282 ? -1.154 9.454 5.162 1.00 95.38 282 ALA A CA 1
ATOM 2108 C C . ALA A 1 282 ? -1.465 10.792 5.849 1.00 95.38 282 ALA A C 1
ATOM 2110 O O . ALA A 1 282 ? -2.569 11.303 5.678 1.00 95.38 282 ALA A O 1
ATOM 2111 N N . ARG A 1 283 ? -0.490 11.405 6.537 1.00 94.50 283 ARG A N 1
ATOM 2112 C CA . ARG A 1 283 ? -0.661 12.737 7.153 1.00 94.50 283 ARG A CA 1
ATOM 2113 C C . ARG A 1 283 ? -0.951 13.822 6.120 1.00 94.50 283 ARG A C 1
ATOM 2115 O O . ARG A 1 283 ? -1.820 14.660 6.332 1.00 94.50 283 ARG A O 1
ATOM 2122 N N . TRP A 1 284 ? -0.239 13.802 4.992 1.00 93.94 284 TRP A N 1
ATOM 2123 C CA . TRP A 1 284 ? -0.494 14.749 3.906 1.00 93.94 284 TRP A CA 1
ATOM 2124 C C . TRP A 1 284 ? -1.913 14.579 3.339 1.00 93.94 284 TRP A C 1
ATOM 2126 O O . TRP A 1 284 ? -2.637 15.560 3.167 1.00 93.94 284 TRP A O 1
ATOM 2136 N N . LEU A 1 285 ? -2.338 13.330 3.108 1.00 93.88 285 LEU A N 1
ATOM 2137 C CA . LEU A 1 285 ? -3.686 13.013 2.637 1.00 93.88 285 LEU A CA 1
ATOM 2138 C C . LEU A 1 285 ? -4.757 13.409 3.652 1.00 93.88 285 LEU A C 1
ATOM 2140 O O . LEU A 1 285 ? -5.828 13.828 3.236 1.00 93.88 285 LEU A O 1
ATOM 2144 N N . GLU A 1 286 ? -4.502 13.291 4.953 1.00 93.38 286 GLU A N 1
ATOM 2145 C CA . GLU A 1 286 ? -5.449 13.718 5.985 1.00 93.38 286 GLU A CA 1
ATOM 2146 C C . GLU A 1 286 ? -5.760 15.219 5.879 1.00 93.38 286 GLU A C 1
ATOM 2148 O O . GLU A 1 286 ? -6.936 15.585 5.889 1.00 93.38 286 GLU A O 1
ATOM 2153 N N . GLY A 1 287 ? -4.736 16.057 5.672 1.00 91.88 287 GLY A N 1
ATOM 2154 C CA . GLY A 1 287 ? -4.905 17.496 5.443 1.00 91.88 287 GLY A CA 1
ATOM 2155 C C . GLY A 1 287 ? -5.603 17.820 4.119 1.00 91.88 287 GLY A C 1
ATOM 2156 O O . GLY A 1 287 ? -6.538 18.614 4.085 1.00 91.88 287 GLY A O 1
ATOM 2157 N N . GLU A 1 288 ? -5.224 17.162 3.020 1.00 89.88 288 GLU A N 1
ATOM 2158 C CA . GLU A 1 288 ? -5.862 17.395 1.711 1.00 89.88 288 GLU A CA 1
ATOM 2159 C C . GLU A 1 288 ? -7.326 16.903 1.671 1.00 89.88 288 GLU A C 1
ATOM 2161 O O . GLU A 1 288 ? -8.155 17.396 0.902 1.00 89.88 288 GLU A O 1
ATOM 2166 N N . LEU A 1 289 ? -7.658 15.906 2.496 1.00 88.50 289 LEU A N 1
ATOM 2167 C CA . LEU A 1 289 ? -9.007 15.356 2.648 1.00 88.50 289 LEU A CA 1
ATOM 2168 C C . LEU A 1 289 ? -9.808 16.042 3.760 1.00 88.50 289 LEU A C 1
ATOM 2170 O O . LEU A 1 289 ? -10.912 15.582 4.090 1.00 88.50 289 LEU A O 1
ATOM 2174 N N . GLU A 1 290 ? -9.300 17.128 4.338 1.00 90.38 290 GLU A N 1
ATOM 2175 C CA . GLU A 1 290 ? -10.052 17.931 5.288 1.00 90.38 290 GLU A CA 1
ATOM 2176 C C . GLU A 1 290 ? -11.308 18.503 4.601 1.00 90.38 290 GLU A C 1
ATOM 2178 O O . GLU A 1 290 ? -11.281 19.004 3.478 1.00 90.38 290 GLU A O 1
ATOM 2183 N N . GLY A 1 291 ? -12.474 18.315 5.224 1.00 83.50 291 GLY A N 1
ATOM 2184 C CA . GLY A 1 291 ? -13.773 18.649 4.623 1.00 83.50 291 GLY A CA 1
ATOM 2185 C C . GLY A 1 291 ? -14.330 17.626 3.619 1.00 83.50 291 GLY A C 1
ATOM 2186 O O . GLY A 1 291 ? -15.489 17.741 3.216 1.00 83.50 291 GLY A O 1
ATOM 2187 N N . PHE A 1 292 ? -13.581 16.581 3.248 1.00 82.94 292 PHE A N 1
ATOM 2188 C CA . PHE A 1 292 ? -14.151 15.448 2.517 1.00 82.94 292 PHE A CA 1
ATOM 2189 C C . PHE A 1 292 ? -14.890 14.519 3.489 1.00 82.94 292 PHE A C 1
ATOM 2191 O O . PHE A 1 292 ? -14.266 13.873 4.332 1.00 82.94 292 PHE A O 1
ATOM 2198 N N . SER A 1 293 ? -16.216 14.421 3.365 1.00 80.56 293 SER A N 1
ATOM 2199 C CA . SER A 1 293 ? -16.991 13.352 3.997 1.00 80.56 293 SER A CA 1
ATOM 2200 C C . SER A 1 293 ? -17.361 12.303 2.953 1.00 80.56 293 SER A C 1
ATOM 2202 O O . SER A 1 293 ? -17.791 12.613 1.839 1.00 80.56 293 SER A O 1
ATOM 2204 N N . MET A 1 294 ? -17.148 11.036 3.299 1.00 78.62 294 MET A N 1
ATOM 2205 C CA . MET A 1 294 ? -17.662 9.934 2.498 1.00 78.62 294 MET A CA 1
ATOM 2206 C C . MET A 1 294 ? -19.145 9.778 2.845 1.00 78.62 294 MET A C 1
ATOM 2208 O O . MET A 1 294 ? -19.444 9.688 4.042 1.00 78.62 294 MET A O 1
ATOM 2212 N N . PRO A 1 295 ? -20.064 9.766 1.858 1.00 79.00 295 PRO A N 1
ATOM 2213 C CA . PRO A 1 295 ? -21.473 9.545 2.139 1.00 79.00 295 PRO A CA 1
ATOM 2214 C C . PRO A 1 295 ? -21.615 8.235 2.907 1.00 79.00 295 PRO A C 1
ATOM 2216 O O . PRO A 1 295 ? -20.986 7.231 2.568 1.00 79.00 295 PRO A O 1
ATOM 2219 N N . GLU A 1 296 ? -22.387 8.276 3.985 1.00 80.69 296 GLU A N 1
ATOM 2220 C CA . GLU A 1 296 ? -22.773 7.083 4.715 1.00 80.69 296 GLU A CA 1
ATOM 2221 C C . GLU A 1 296 ? -23.676 6.282 3.786 1.00 80.69 296 GLU A C 1
ATOM 2223 O O . GLU A 1 296 ? -24.815 6.658 3.523 1.00 80.69 296 GLU A O 1
ATOM 2228 N N . THR A 1 297 ? -23.102 5.264 3.152 1.00 67.56 297 THR A N 1
ATOM 2229 C CA . THR A 1 297 ? -23.862 4.326 2.337 1.00 67.56 297 THR A CA 1
ATOM 2230 C C . THR A 1 297 ? -24.847 3.631 3.267 1.00 67.56 297 THR A C 1
ATOM 2232 O O . THR A 1 297 ? -24.413 2.862 4.126 1.00 67.56 297 THR A O 1
ATOM 2235 N N . MET A 1 298 ? -26.123 4.006 3.131 1.00 39.75 298 MET A N 1
ATOM 2236 C CA . MET A 1 298 ? -27.284 3.387 3.778 1.00 39.75 298 MET A CA 1
ATOM 2237 C C . MET A 1 298 ? -27.451 1.933 3.354 1.00 39.75 298 MET A C 1
ATOM 2239 O O . MET A 1 298 ? -27.150 1.634 2.174 1.00 39.75 298 MET A O 1
#

Nearest PDB structures (foldseek):
  3cpt-assembly1_B  TM=8.550E-01  e=2.836E-06  unclassified
  3kye-assembly2_C  TM=8.333E-01  e=1.051E-04  Streptomyces avermitilis MA-4680 = NBRC 14893
  9jue-assembly1_E  TM=8.021E-01  e=5.343E-04  Promethearchaeum syntrophicum
  7f8m-assembly3_F  TM=7.757E-01  e=1.169E-03  Candidatus Thorarchaeota archaeon SMTZ1-45
  8fw5-assembly1_D  TM=6.696E-01  e=5.031E-04  Escherichia coli

Radius of gyration: 34.28 Å; Cα contacts (8 Å, |Δi|>4): 212; chains: 1; bounding box: 83×87×116 Å

Foldseek 3Di:
DDDLVVVLCVQLVLADLLFPKKWKAWLCQHTRHINDPPDDPVVSSVVSNVVSVVLVVQQPDQDPDDDPPDPDPPPPDDDDDDDDDDDDPDPPPPPPPRDGDQKDWDQDPFWIWIWGDLDPTMIMITIGGRDPPPPPPPDDDPDDPDDDDDPDPPVVVVVVVVVVVVVVVVVVVVVVVVVVPPDDDPDDDDDDDDDDDDDDDDDDDDDPDPDDPDPPDPPDDDDDDDDDDDDDDDDDDDDDDDDDDDDDDDDDPPPPDPDDLVVVLVVDDSSSVRHVSRVVVSVVVSVVCVVPDDPPPD

Mean predicted aligned error: 17.87 Å

pLDDT: mean 72.36, std 21.95, range [26.53, 97.56]

Organism: NCBI:txid1670608

Sequence (298 aa):
MLKTKNLNKLLSQNTSSHVTSAIIFTPSGSLIASSHSPSSPKTLRTQTTLAANIWCAYAATPLPLPPPPPPSPLSSSLDDDHHNHNHNLNHHHQPKHPQTPTSLTLELSTSNLHITQIRPRLLLCLIGPATPNIIPPSQPSPPSPPPPPTPLPQHQQQQQQQQQQQSQQSQQQQQSQQSQQQPQPPPGKPPSSSSSTSPGNRSPQTTNNNATTITTITTTTYDTASPPTETPDPATHATSNNNDALAESSPSRGSSVVMDPDVLAQQSGALGILRTQGEGLARWLEGELEGFSMPETM

Secondary structure (DSSP, 8-state):
---HHHHHHHHHHT-BTTBSEEEEE-TT--EEEES--SS-HHHHHHHHHHHHHHHHHHHHSPPPPPPPPPPPP----------------------------SEEEEE-SSEEEEEEEEETTEEEEEEEEPPP-----------PPPPPPPPP-HHHHHHHHHHHHHHHHHHHHHHHHHHHT-PPPPPPPPP-----------------------------PPP-PPPP-PPP----------------------------HHHHHHH-SHHHHHHHHHHHHHHHHHHHTTT-PPP---

Solvent-accessible surface area (backbone atoms only — not comparable to full-atom values): 20029 Å² total; per-residue (Å²): 132,88,57,56,70,60,52,22,53,50,34,37,69,68,46,47,96,53,25,73,37,33,38,33,29,29,68,88,21,51,76,69,42,48,27,65,85,84,67,54,73,67,56,52,42,52,53,35,37,51,52,19,52,52,49,50,55,58,51,68,48,77,72,79,72,74,77,76,75,76,80,72,78,80,78,81,75,77,84,85,84,90,83,93,79,95,75,81,94,70,82,76,79,71,76,80,69,81,83,57,72,55,63,49,78,47,85,44,97,71,28,28,40,33,40,35,55,50,46,103,65,34,34,38,39,40,32,18,61,39,66,76,78,74,69,69,78,71,74,85,71,79,89,70,79,84,76,77,87,76,80,75,78,61,67,61,58,55,56,56,55,54,56,55,55,57,54,55,58,56,54,53,55,54,57,58,54,56,68,71,62,65,74,77,80,76,84,81,80,83,94,80,84,83,90,76,90,82,90,81,85,82,84,80,89,79,82,81,78,78,81,72,85,76,80,80,78,82,79,79,77,81,78,83,78,78,82,85,88,82,82,90,83,90,79,90,81,90,80,90,83,90,81,86,86,90,82,87,80,76,81,80,78,79,81,82,74,89,68,63,76,73,68,51,56,81,74,32,62,60,64,31,55,44,46,55,52,47,55,53,50,34,55,52,48,41,62,74,42,59,90,65,77,79,80,82,82,126